Protein AF-A0A7X8MEA8-F1 (afdb_monomer)

pLDDT: mean 84.44, std 11.58, range [45.75, 96.94]

Structure (mmCIF, N/CA/C/O backbone):
data_AF-A0A7X8MEA8-F1
#
_entry.id   AF-A0A7X8MEA8-F1
#
loop_
_atom_site.group_PDB
_atom_site.id
_atom_site.type_symbol
_atom_site.label_atom_id
_atom_site.label_alt_id
_atom_site.label_comp_id
_atom_site.label_asym_id
_atom_site.label_entity_id
_atom_site.label_seq_id
_atom_site.pdbx_PDB_ins_code
_atom_site.Cartn_x
_atom_site.Cartn_y
_atom_site.Cartn_z
_atom_site.occupancy
_atom_site.B_iso_or_equiv
_atom_site.auth_seq_id
_atom_site.auth_comp_id
_atom_site.auth_asym_id
_atom_site.auth_atom_id
_atom_site.pdbx_PDB_model_num
ATOM 1 N N . MET A 1 1 ? 54.171 15.652 -60.695 1.00 45.75 1 MET A N 1
ATOM 2 C CA . MET A 1 1 ? 53.290 14.549 -61.132 1.00 45.75 1 MET A CA 1
ATOM 3 C C . MET A 1 1 ? 52.401 14.205 -59.954 1.00 45.75 1 MET A C 1
ATOM 5 O O . MET A 1 1 ? 52.865 13.548 -59.037 1.00 45.75 1 MET A O 1
ATOM 9 N N . VAL A 1 2 ? 51.182 14.745 -59.918 1.00 58.38 2 VAL A N 1
ATOM 10 C CA . VAL A 1 2 ? 50.165 14.294 -58.960 1.00 58.38 2 VAL A CA 1
ATOM 11 C C . VAL A 1 2 ? 49.769 12.908 -59.444 1.00 58.38 2 VAL A C 1
ATOM 13 O O . VAL A 1 2 ? 49.286 12.777 -60.570 1.00 58.38 2 VAL A O 1
ATOM 16 N N . THR A 1 3 ? 50.113 11.867 -58.690 1.00 65.50 3 THR A N 1
ATOM 17 C CA . THR A 1 3 ? 49.757 10.514 -59.109 1.00 65.50 3 THR A CA 1
ATOM 18 C C . THR A 1 3 ? 48.229 10.394 -59.068 1.00 65.50 3 THR A C 1
ATOM 20 O O . THR A 1 3 ? 47.605 10.906 -58.137 1.00 65.50 3 THR A O 1
ATOM 23 N N . PRO A 1 4 ? 47.584 9.755 -60.059 1.00 72.31 4 PRO A N 1
ATOM 24 C CA . PRO A 1 4 ? 46.123 9.611 -60.082 1.00 72.31 4 PRO A CA 1
ATOM 25 C C . PRO A 1 4 ? 45.580 8.836 -58.867 1.00 72.31 4 PRO A C 1
ATOM 27 O O . PRO A 1 4 ? 44.387 8.889 -58.580 1.00 72.31 4 PRO A O 1
ATOM 30 N N . VAL A 1 5 ? 46.460 8.160 -58.123 1.00 75.62 5 VAL A N 1
ATOM 31 C CA . VAL A 1 5 ? 46.142 7.395 -56.917 1.00 75.62 5 VAL A CA 1
ATOM 32 C C . VAL A 1 5 ? 45.713 8.312 -55.767 1.00 75.62 5 VAL A C 1
ATOM 34 O O . VAL A 1 5 ? 44.686 8.046 -55.145 1.00 75.62 5 VAL A O 1
ATOM 37 N N . ASP A 1 6 ? 46.398 9.435 -55.535 1.00 78.62 6 ASP A N 1
ATOM 38 C CA . ASP A 1 6 ? 46.090 10.340 -54.413 1.00 78.62 6 ASP A CA 1
ATOM 39 C C . ASP A 1 6 ? 44.681 10.956 -54.530 1.00 78.62 6 ASP A C 1
ATOM 41 O O . ASP A 1 6 ? 43.963 11.114 -53.539 1.00 78.62 6 ASP A O 1
ATOM 45 N N . ALA A 1 7 ? 44.234 11.218 -55.764 1.00 78.50 7 ALA A N 1
ATOM 46 C CA . ALA A 1 7 ? 42.883 11.700 -56.050 1.00 78.50 7 ALA A CA 1
ATOM 47 C C . ALA A 1 7 ? 41.805 10.639 -55.746 1.00 78.50 7 ALA A C 1
ATOM 49 O O . ALA A 1 7 ? 40.743 10.955 -55.200 1.00 78.50 7 ALA A O 1
ATOM 50 N N . THR A 1 8 ? 42.076 9.364 -56.047 1.00 85.38 8 THR A N 1
ATOM 51 C CA . THR A 1 8 ? 41.151 8.262 -55.718 1.00 85.38 8 THR A CA 1
ATOM 52 C C . THR A 1 8 ? 41.092 7.977 -54.217 1.00 85.38 8 THR A C 1
ATOM 54 O O . THR A 1 8 ? 40.017 7.734 -53.677 1.00 85.38 8 THR A O 1
ATOM 57 N N . VAL A 1 9 ? 42.218 8.090 -53.507 1.00 87.25 9 VAL A N 1
ATOM 58 C CA . VAL A 1 9 ? 42.258 7.907 -52.049 1.00 87.25 9 VAL A CA 1
ATOM 59 C C . VAL A 1 9 ? 41.458 9.005 -51.342 1.00 87.25 9 VAL A C 1
ATOM 61 O O . VAL A 1 9 ? 40.644 8.706 -50.469 1.00 87.25 9 VAL A O 1
ATOM 64 N N . SER A 1 10 ? 41.624 10.266 -51.751 1.00 85.06 10 SER A N 1
ATOM 65 C CA . SER A 1 10 ? 40.911 11.399 -51.148 1.00 85.06 10 SER A CA 1
ATOM 66 C C . SER A 1 10 ? 39.391 11.328 -51.353 1.00 85.06 10 SER A C 1
ATOM 68 O O . SER A 1 10 ? 38.621 11.587 -50.424 1.00 85.06 10 SER A O 1
ATOM 70 N N . THR A 1 11 ? 38.939 10.917 -52.541 1.00 89.31 11 THR A N 1
ATOM 71 C CA . THR A 1 11 ? 37.502 10.762 -52.829 1.00 89.31 11 THR A CA 1
ATOM 72 C C . THR A 1 11 ? 36.862 9.649 -51.995 1.00 89.31 11 THR A C 1
ATOM 74 O O . THR A 1 11 ? 35.786 9.861 -51.432 1.00 89.31 11 THR A O 1
ATOM 77 N N . LEU A 1 12 ? 37.539 8.507 -51.827 1.00 91.62 12 LEU A N 1
ATOM 78 C CA . LEU A 1 12 ? 37.073 7.420 -50.957 1.00 91.62 12 LEU A CA 1
ATOM 79 C C . LEU A 1 12 ? 37.024 7.836 -49.480 1.00 91.62 12 LEU A C 1
ATOM 81 O O . LEU A 1 12 ? 36.043 7.549 -48.794 1.00 91.62 12 LEU A O 1
ATOM 85 N N . GLN A 1 13 ? 38.040 8.552 -48.990 1.00 91.12 13 GLN A N 1
ATOM 86 C CA . GLN A 1 13 ? 38.061 9.063 -47.614 1.00 91.12 13 GLN A CA 1
ATOM 87 C C . GLN A 1 13 ? 36.888 10.014 -47.335 1.00 91.12 13 GLN A C 1
ATOM 89 O O . GLN A 1 13 ? 36.232 9.899 -46.299 1.00 91.12 13 GLN A O 1
ATOM 94 N N . MET A 1 14 ? 36.580 10.918 -48.271 1.00 90.50 14 MET A N 1
ATOM 95 C CA . MET A 1 14 ? 35.461 11.853 -48.133 1.00 90.50 14 MET A CA 1
ATOM 96 C C . MET A 1 14 ? 34.108 11.125 -48.102 1.00 90.50 14 MET A C 1
ATOM 98 O O . MET A 1 14 ? 33.261 11.436 -47.264 1.00 90.50 14 MET A O 1
ATOM 102 N N . GLN A 1 15 ? 33.914 10.118 -48.958 1.00 94.75 15 GLN A N 1
ATOM 103 C CA . GLN A 1 15 ? 32.702 9.291 -48.945 1.00 94.75 15 GLN A CA 1
ATOM 104 C C . GLN A 1 15 ? 32.536 8.538 -47.619 1.00 94.75 15 GLN A C 1
ATOM 106 O O . GLN A 1 15 ? 31.437 8.503 -47.064 1.00 94.75 15 GLN A O 1
ATOM 111 N N . LEU A 1 16 ? 33.622 7.984 -47.075 1.00 94.19 16 LEU A N 1
ATOM 112 C CA . LEU A 1 16 ? 33.600 7.231 -45.820 1.00 94.19 16 LEU A CA 1
ATOM 113 C C . LEU A 1 16 ? 33.224 8.127 -44.629 1.00 94.19 16 LEU A C 1
ATOM 115 O O . LEU A 1 16 ? 32.410 7.732 -43.789 1.00 94.19 16 LEU A O 1
ATOM 119 N N . LEU A 1 17 ? 33.734 9.363 -44.595 1.00 95.12 17 LEU A N 1
ATOM 120 C CA . LEU A 1 17 ? 33.337 10.365 -43.600 1.00 95.12 17 LEU A CA 1
ATOM 121 C C . LEU A 1 17 ? 31.846 10.707 -43.690 1.00 95.12 17 LEU A C 1
ATOM 123 O O . LEU A 1 17 ? 31.166 10.740 -42.664 1.00 95.12 17 LEU A O 1
ATOM 127 N N . ILE A 1 18 ? 31.319 10.907 -44.902 1.00 95.69 18 ILE A N 1
ATOM 128 C CA . ILE A 1 18 ? 29.899 11.221 -45.113 1.00 95.69 18 ILE A CA 1
ATOM 129 C C . ILE A 1 18 ? 29.010 10.063 -44.641 1.00 95.69 18 ILE A C 1
ATOM 131 O O . ILE A 1 18 ? 28.065 10.288 -43.886 1.00 95.69 18 ILE A O 1
ATOM 135 N N . ILE A 1 19 ? 29.327 8.822 -45.022 1.00 96.62 19 ILE A N 1
ATOM 136 C CA . ILE A 1 19 ? 28.556 7.634 -44.619 1.00 96.62 19 ILE A CA 1
ATOM 137 C C . ILE A 1 19 ? 28.566 7.476 -43.098 1.00 96.62 19 ILE A C 1
ATOM 139 O O . ILE A 1 19 ? 27.519 7.250 -42.493 1.00 96.62 19 ILE A O 1
ATOM 143 N N . THR A 1 20 ? 29.729 7.643 -42.468 1.00 96.50 20 THR A N 1
ATOM 144 C CA . THR A 1 20 ? 29.860 7.550 -41.008 1.00 96.50 20 THR A CA 1
ATOM 145 C C . THR A 1 20 ? 29.025 8.626 -40.314 1.00 96.50 20 THR A C 1
ATOM 147 O O . THR A 1 20 ? 28.295 8.323 -39.371 1.00 96.50 20 THR A O 1
ATOM 150 N N . GLY A 1 21 ? 29.056 9.864 -40.818 1.00 96.81 21 GLY A N 1
ATOM 151 C CA . GLY A 1 21 ? 28.227 10.956 -40.307 1.00 96.81 21 GLY A CA 1
ATOM 152 C C . GLY A 1 21 ? 26.728 10.656 -40.409 1.00 96.81 21 GLY A C 1
ATOM 153 O O . GLY A 1 21 ? 25.997 10.831 -39.434 1.00 96.81 21 GLY A O 1
ATOM 154 N N . ILE A 1 22 ? 26.277 10.133 -41.554 1.00 96.94 22 ILE A N 1
ATOM 155 C CA . ILE A 1 22 ? 24.875 9.742 -41.770 1.00 96.94 22 ILE A CA 1
ATOM 156 C C . ILE A 1 22 ? 24.472 8.593 -40.835 1.00 96.94 22 ILE A C 1
ATOM 158 O O . ILE A 1 22 ? 23.396 8.638 -40.242 1.00 96.94 22 ILE A O 1
ATOM 162 N N . MET A 1 23 ? 25.329 7.585 -40.657 1.00 96.69 23 MET A N 1
ATOM 163 C CA . MET A 1 23 ? 25.068 6.452 -39.763 1.00 96.69 23 MET A CA 1
ATOM 164 C C . MET A 1 23 ? 24.925 6.890 -38.304 1.00 96.69 23 MET A C 1
ATOM 166 O O . MET A 1 23 ? 24.004 6.442 -37.625 1.00 96.69 23 MET A O 1
ATOM 170 N N . ILE A 1 24 ? 25.782 7.799 -37.827 1.00 95.94 24 ILE A N 1
ATOM 171 C CA . ILE A 1 24 ? 25.694 8.352 -36.466 1.00 95.94 24 ILE A CA 1
ATOM 172 C C . ILE A 1 24 ? 24.401 9.158 -36.291 1.00 95.94 24 ILE A C 1
ATOM 174 O O . ILE A 1 24 ? 23.708 9.019 -35.277 1.00 95.94 24 ILE A O 1
ATOM 178 N N . LEU A 1 25 ? 24.045 9.973 -37.288 1.00 95.31 25 LEU A N 1
ATOM 179 C CA . LEU A 1 25 ? 22.805 10.747 -37.276 1.00 95.31 25 LEU A CA 1
ATOM 180 C C . LEU A 1 25 ? 21.569 9.833 -37.246 1.00 95.31 25 LEU A C 1
ATOM 182 O O . LEU A 1 25 ? 20.626 10.077 -36.497 1.00 95.31 25 LEU A O 1
ATOM 186 N N . LEU A 1 26 ? 21.571 8.748 -38.019 1.00 94.62 26 LEU A N 1
ATOM 187 C CA . LEU A 1 26 ? 20.464 7.795 -38.037 1.00 94.62 26 LEU A CA 1
ATOM 188 C C . LEU A 1 26 ? 20.381 7.000 -36.726 1.00 94.62 26 LEU A C 1
ATOM 190 O O . LEU A 1 26 ? 19.295 6.832 -36.170 1.00 94.62 26 LEU A O 1
ATOM 194 N N . ALA A 1 27 ? 21.525 6.547 -36.207 1.00 91.88 27 ALA A N 1
ATOM 195 C CA . ALA A 1 27 ? 21.607 5.795 -34.960 1.00 91.88 27 ALA A CA 1
ATOM 196 C C . ALA A 1 27 ? 21.085 6.604 -33.764 1.00 91.88 27 ALA A C 1
ATOM 198 O O . ALA A 1 27 ? 20.319 6.075 -32.959 1.00 91.88 27 ALA A O 1
ATOM 199 N N . THR A 1 28 ? 21.433 7.891 -33.669 1.00 91.12 28 THR A N 1
ATOM 200 C CA . THR A 1 28 ? 20.948 8.775 -32.594 1.00 91.12 28 THR A CA 1
ATOM 201 C C . THR A 1 28 ? 19.430 8.954 -32.641 1.00 91.12 28 THR A C 1
ATOM 203 O O . THR A 1 28 ? 18.767 8.785 -31.618 1.00 91.12 28 THR A O 1
ATOM 206 N N . LEU A 1 29 ? 18.853 9.191 -33.823 1.00 91.81 29 LEU A N 1
ATOM 207 C CA . LEU A 1 29 ? 17.399 9.329 -33.981 1.00 91.81 29 LEU A CA 1
ATOM 208 C C . LEU A 1 29 ? 16.634 8.039 -33.641 1.00 91.81 29 LEU A C 1
ATOM 210 O O . LEU A 1 29 ? 15.557 8.090 -33.036 1.00 91.81 29 LEU A O 1
ATOM 214 N N . LEU A 1 30 ? 17.181 6.877 -34.011 1.00 87.38 30 LEU A N 1
ATOM 215 C CA . LEU A 1 30 ? 16.600 5.579 -33.666 1.00 87.38 30 LEU A CA 1
ATOM 216 C C . LEU A 1 30 ? 16.706 5.291 -32.166 1.00 87.38 30 LEU A C 1
ATOM 218 O O . LEU A 1 30 ? 15.722 4.854 -31.567 1.00 87.38 30 LEU A O 1
ATOM 222 N N . ALA A 1 31 ? 17.852 5.583 -31.547 1.00 85.81 31 ALA A N 1
ATOM 223 C CA . ALA A 1 31 ? 18.067 5.396 -30.115 1.00 85.81 31 ALA A CA 1
ATOM 224 C C . ALA A 1 31 ? 17.055 6.194 -29.280 1.00 85.81 31 ALA A C 1
ATOM 226 O O . ALA A 1 31 ? 16.463 5.647 -28.348 1.00 85.81 31 ALA A O 1
ATOM 227 N N . THR A 1 32 ? 16.763 7.444 -29.660 1.00 85.88 32 THR A N 1
ATOM 228 C CA . THR A 1 32 ? 15.737 8.251 -28.982 1.00 85.88 32 THR A CA 1
ATOM 229 C C . THR A 1 32 ? 14.372 7.559 -28.994 1.00 85.88 32 THR A C 1
ATOM 231 O O . THR A 1 32 ? 13.701 7.474 -27.966 1.00 85.88 32 THR A O 1
ATOM 234 N N . LYS A 1 33 ? 13.959 7.007 -30.141 1.00 83.81 33 LYS A N 1
ATOM 235 C CA . LYS A 1 33 ? 12.642 6.366 -30.273 1.00 83.81 33 LYS A CA 1
ATOM 236 C C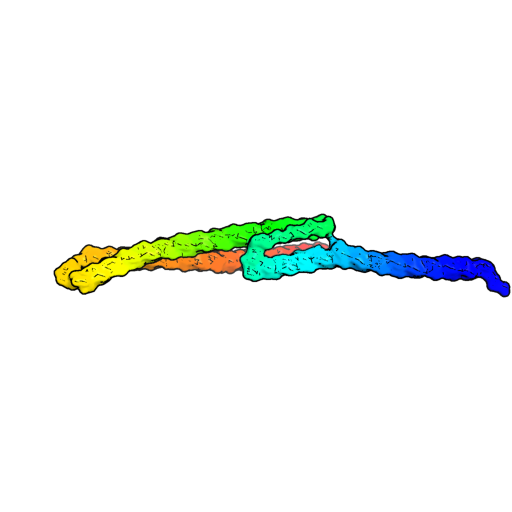 . LYS A 1 33 ? 12.564 4.982 -29.626 1.00 83.81 33 LYS A C 1
ATOM 238 O O . LYS A 1 33 ? 11.515 4.648 -29.082 1.00 83.81 33 LYS A O 1
ATOM 243 N N . HIS A 1 34 ? 13.633 4.191 -29.686 1.00 81.50 34 HIS A N 1
ATOM 244 C CA . HIS A 1 34 ? 13.632 2.796 -29.231 1.00 81.50 34 HIS A CA 1
ATOM 245 C C . HIS A 1 34 ? 14.123 2.593 -27.792 1.00 81.50 34 HIS A C 1
ATOM 247 O O . HIS A 1 34 ? 13.822 1.553 -27.212 1.00 81.50 34 HIS A O 1
ATOM 253 N N . ILE A 1 35 ? 14.846 3.557 -27.214 1.00 83.75 35 ILE A N 1
ATOM 254 C CA . ILE A 1 35 ? 15.421 3.458 -25.862 1.00 83.75 35 ILE A CA 1
ATOM 255 C C . ILE A 1 35 ? 14.927 4.606 -24.981 1.00 83.75 35 ILE A C 1
ATOM 257 O O . ILE A 1 35 ? 14.288 4.360 -23.959 1.00 83.75 35 ILE A O 1
ATOM 261 N N . SER A 1 36 ? 15.175 5.859 -25.377 1.00 88.38 36 SER A N 1
ATOM 262 C CA . SER A 1 36 ? 14.904 7.018 -24.512 1.00 88.38 36 SER A CA 1
ATOM 263 C C . SER A 1 36 ? 13.410 7.206 -24.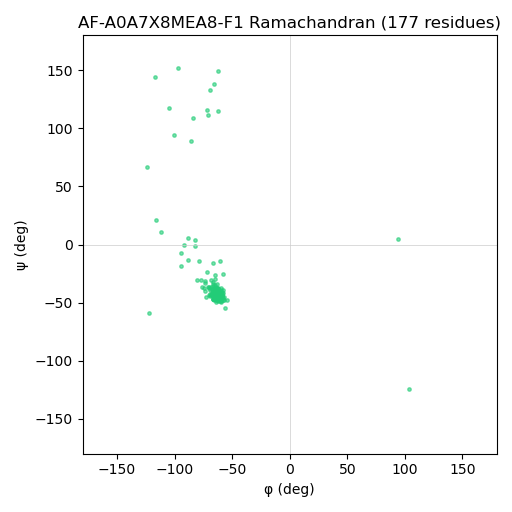229 1.00 88.38 36 SER A C 1
ATOM 265 O O . SER A 1 36 ? 13.017 7.320 -23.069 1.00 88.38 36 SER A O 1
ATOM 267 N N . ASN A 1 37 ? 12.565 7.160 -25.264 1.00 85.06 37 ASN A N 1
ATOM 268 C CA . ASN A 1 37 ? 11.121 7.36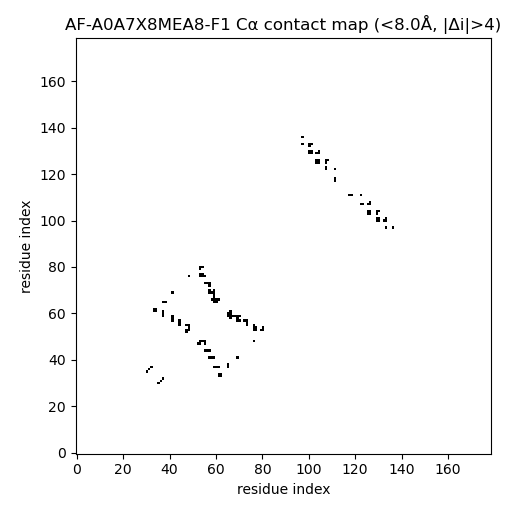8 -25.119 1.00 85.06 37 ASN A CA 1
ATOM 269 C C . ASN A 1 37 ? 10.425 6.301 -24.238 1.00 85.06 37 ASN A C 1
ATOM 271 O O . ASN A 1 37 ? 9.595 6.680 -23.408 1.00 85.06 37 ASN A O 1
ATOM 275 N N . PRO A 1 38 ? 10.706 4.984 -24.373 1.00 85.00 38 PRO A N 1
ATOM 276 C CA . PRO A 1 38 ? 10.154 3.972 -23.467 1.00 85.00 38 PRO A CA 1
ATOM 277 C C . PRO A 1 38 ? 10.575 4.149 -22.002 1.00 85.00 38 PRO A C 1
ATOM 279 O O . PRO A 1 38 ? 9.741 3.999 -21.110 1.00 85.00 38 PRO A O 1
ATOM 282 N N . ILE A 1 39 ? 11.841 4.494 -21.743 1.00 87.75 39 ILE A N 1
ATOM 283 C CA . ILE A 1 39 ? 12.345 4.697 -20.376 1.00 87.75 39 ILE A CA 1
ATOM 284 C C . ILE A 1 39 ? 11.670 5.907 -19.727 1.00 87.75 39 ILE A C 1
ATOM 286 O O . ILE A 1 39 ? 11.287 5.847 -18.559 1.00 87.75 39 ILE A O 1
ATOM 290 N N . GLU A 1 40 ? 11.465 6.987 -20.480 1.00 87.62 40 GLU A N 1
ATOM 291 C CA . GLU A 1 40 ? 10.760 8.164 -19.977 1.00 87.62 40 GLU A CA 1
ATOM 292 C C . GLU A 1 40 ? 9.306 7.847 -19.597 1.00 87.62 40 GLU A C 1
ATOM 294 O O . GLU A 1 40 ? 8.850 8.250 -18.527 1.00 87.62 40 GLU A O 1
ATOM 299 N N . GLN A 1 41 ? 8.597 7.061 -20.414 1.00 86.88 41 GLN A N 1
ATOM 300 C CA . GLN A 1 41 ? 7.225 6.626 -20.114 1.00 86.88 41 GLN A CA 1
ATOM 301 C C . GLN A 1 41 ? 7.149 5.772 -18.845 1.00 86.88 41 GLN A C 1
ATOM 303 O O . GLN A 1 41 ? 6.242 5.958 -18.028 1.00 86.88 41 GLN A O 1
ATOM 308 N N . ILE A 1 42 ? 8.106 4.856 -18.657 1.00 89.12 42 ILE A N 1
ATOM 309 C CA . ILE A 1 42 ? 8.210 4.069 -17.423 1.00 89.12 42 ILE A CA 1
ATOM 310 C C . ILE A 1 42 ? 8.465 5.002 -16.244 1.00 89.12 42 ILE A C 1
ATOM 312 O O . ILE A 1 42 ? 7.743 4.930 -15.260 1.00 89.12 42 ILE A O 1
ATOM 316 N N . ASN A 1 43 ? 9.418 5.929 -16.355 1.00 90.00 43 ASN A N 1
ATOM 317 C CA . ASN A 1 43 ? 9.740 6.870 -15.284 1.00 90.00 43 ASN A CA 1
ATOM 318 C C . ASN A 1 43 ? 8.530 7.734 -14.880 1.00 90.00 43 ASN A C 1
ATOM 320 O O . ASN A 1 43 ? 8.254 7.907 -13.694 1.00 90.00 43 ASN A O 1
ATOM 324 N N . GLN A 1 44 ? 7.766 8.242 -15.851 1.00 88.31 44 GLN A N 1
ATOM 325 C CA . GLN A 1 44 ? 6.527 8.980 -15.583 1.00 88.31 44 GLN A CA 1
ATOM 326 C C . GLN A 1 44 ? 5.479 8.098 -14.886 1.00 88.31 44 GLN A C 1
ATOM 328 O O . GLN A 1 44 ? 4.891 8.512 -13.889 1.00 88.31 44 GLN A O 1
ATOM 333 N N . SER A 1 45 ? 5.301 6.856 -15.340 1.00 87.94 45 SER A N 1
ATOM 334 C CA . SER A 1 45 ? 4.388 5.893 -14.704 1.00 87.94 45 SER A CA 1
ATOM 335 C C . SER A 1 45 ? 4.827 5.541 -13.275 1.00 87.94 45 SER A C 1
ATOM 337 O O . SER A 1 45 ? 4.000 5.469 -12.369 1.00 87.94 45 SER A O 1
ATOM 339 N N . THR A 1 46 ? 6.133 5.418 -13.030 1.00 89.31 46 THR A N 1
ATOM 340 C CA . THR A 1 46 ? 6.694 5.158 -11.698 1.00 89.31 46 THR A CA 1
ATOM 341 C C . THR A 1 46 ? 6.468 6.338 -10.758 1.00 89.31 46 THR A C 1
ATOM 343 O O . THR A 1 46 ? 6.209 6.129 -9.577 1.00 89.31 46 THR A O 1
ATOM 346 N N . LYS A 1 47 ? 6.488 7.583 -11.256 1.00 88.44 47 LYS A N 1
ATOM 347 C CA . LYS A 1 47 ? 6.097 8.748 -10.445 1.00 88.44 47 LYS A CA 1
ATOM 348 C C . LYS A 1 47 ? 4.642 8.652 -9.993 1.00 88.44 47 LYS A C 1
ATOM 350 O O . LYS A 1 47 ? 4.357 8.941 -8.837 1.00 88.44 47 LYS A O 1
ATOM 355 N N . HIS A 1 48 ? 3.738 8.198 -10.860 1.00 87.81 48 HIS A N 1
ATOM 356 C CA . HIS A 1 48 ? 2.346 7.961 -10.469 1.00 87.81 48 HIS A CA 1
ATOM 357 C C . HIS A 1 48 ? 2.223 6.848 -9.416 1.00 87.81 48 HIS A C 1
ATOM 359 O O . HIS A 1 48 ? 1.505 7.021 -8.429 1.00 87.81 48 HIS A O 1
ATOM 365 N N . LEU A 1 49 ? 2.991 5.763 -9.556 1.00 88.31 49 LEU A N 1
ATOM 366 C CA . LEU A 1 49 ? 3.082 4.714 -8.538 1.00 88.31 49 LEU A CA 1
ATOM 367 C C . LEU A 1 49 ? 3.575 5.263 -7.186 1.00 88.31 49 LEU A C 1
ATOM 369 O O . LEU A 1 49 ? 2.993 4.960 -6.147 1.00 88.31 49 LEU A O 1
ATOM 373 N N . ALA A 1 50 ? 4.592 6.131 -7.201 1.00 86.06 50 ALA A N 1
ATOM 374 C CA . ALA A 1 50 ? 5.129 6.781 -6.004 1.00 86.06 50 ALA A CA 1
ATOM 375 C C . ALA A 1 50 ? 4.122 7.725 -5.322 1.00 86.06 50 ALA A C 1
ATOM 377 O O . ALA A 1 50 ? 4.196 7.926 -4.114 1.00 86.06 50 ALA A O 1
ATOM 378 N N . THR A 1 51 ? 3.160 8.275 -6.071 1.00 88.56 51 THR A N 1
ATOM 379 C CA . THR A 1 51 ? 2.059 9.085 -5.515 1.00 88.56 51 THR A CA 1
ATOM 380 C C . THR A 1 51 ? 0.888 8.262 -4.962 1.00 88.56 51 THR A C 1
ATOM 382 O O . THR A 1 51 ? -0.111 8.843 -4.554 1.00 88.56 51 THR A O 1
ATOM 385 N N . GLY A 1 52 ? 0.985 6.928 -4.944 1.00 84.00 52 GLY A N 1
ATOM 386 C CA . GLY A 1 52 ? -0.065 6.044 -4.422 1.00 84.00 52 GLY A CA 1
ATOM 387 C C . GLY A 1 52 ? -1.053 5.528 -5.473 1.00 84.00 52 GLY A C 1
ATOM 388 O O . GLY A 1 52 ? -2.009 4.836 -5.130 1.00 84.00 52 GLY A O 1
ATOM 389 N N . ASN A 1 53 ? -0.844 5.828 -6.761 1.00 86.12 53 ASN A N 1
ATOM 390 C CA . ASN A 1 53 ? -1.663 5.267 -7.833 1.00 86.12 53 ASN A CA 1
ATOM 391 C C . ASN A 1 53 ? -1.121 3.893 -8.265 1.00 86.12 53 ASN A C 1
ATOM 393 O O . ASN A 1 53 ? -0.294 3.775 -9.175 1.00 86.12 53 ASN A O 1
ATOM 397 N N . TYR A 1 54 ? -1.609 2.849 -7.596 1.00 87.19 54 TYR A N 1
ATOM 398 C CA . TYR A 1 54 ? -1.190 1.460 -7.810 1.00 87.19 54 TYR A CA 1
ATOM 399 C C . TYR A 1 54 ? -1.876 0.765 -8.999 1.00 87.19 54 TYR A C 1
ATOM 401 O O . TYR A 1 54 ? -1.551 -0.378 -9.303 1.00 87.19 54 TYR A O 1
ATOM 409 N N . GLU A 1 55 ? -2.789 1.437 -9.711 1.00 80.62 55 GLU A N 1
ATOM 410 C CA . GLU A 1 55 ? -3.473 0.882 -10.896 1.00 80.62 55 GLU A CA 1
ATOM 411 C C . GLU A 1 55 ? -2.717 1.131 -12.213 1.00 80.62 55 GLU A C 1
ATOM 413 O O . GLU A 1 55 ? -3.198 0.825 -13.311 1.00 80.62 55 GLU A O 1
ATOM 418 N N . THR A 1 56 ? -1.516 1.699 -12.125 1.00 79.81 56 THR A N 1
ATOM 419 C CA . THR A 1 56 ? -0.691 2.023 -13.288 1.00 79.81 56 THR A CA 1
ATOM 420 C C . THR A 1 56 ? -0.166 0.757 -13.968 1.00 79.81 56 THR A C 1
ATOM 422 O O . THR A 1 56 ? 0.337 -0.163 -13.328 1.00 79.81 56 THR A O 1
ATOM 425 N N . LYS A 1 57 ? -0.288 0.698 -15.303 1.00 81.25 57 LYS A N 1
ATOM 426 C CA . LYS A 1 57 ? 0.218 -0.416 -16.119 1.00 81.25 57 LYS A CA 1
ATOM 427 C C . LYS A 1 57 ? 1.483 -0.000 -16.854 1.00 81.25 57 LYS A C 1
ATOM 429 O O .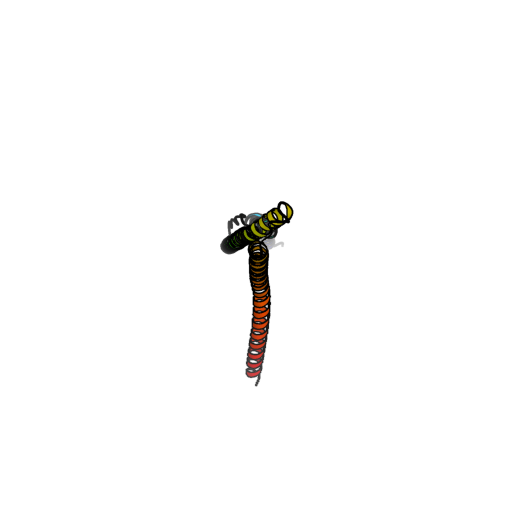 LYS A 1 57 ? 1.438 0.848 -17.745 1.00 81.25 57 LYS A O 1
ATOM 434 N N . PHE A 1 58 ? 2.588 -0.663 -16.548 1.00 83.62 58 PHE A N 1
ATOM 435 C CA . PHE A 1 58 ? 3.868 -0.482 -17.219 1.00 83.62 58 PHE A CA 1
ATOM 436 C C . PHE A 1 58 ? 3.896 -1.347 -18.483 1.00 83.62 58 PHE A C 1
ATOM 438 O 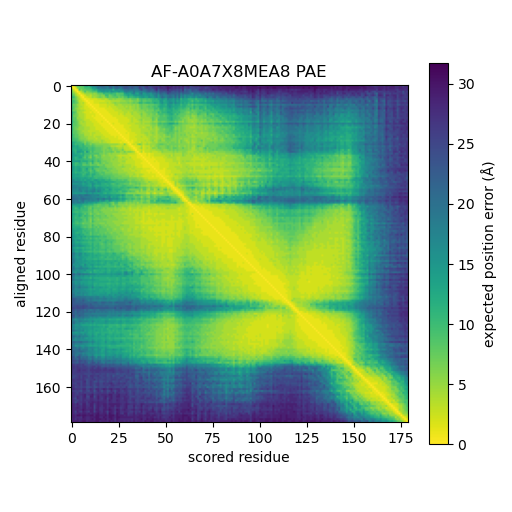O . PHE A 1 58 ? 3.926 -2.575 -18.416 1.00 83.62 58 PHE A O 1
ATOM 445 N N . ARG A 1 59 ? 3.837 -0.720 -19.664 1.00 76.88 59 ARG A N 1
ATOM 446 C CA . ARG A 1 59 ? 3.923 -1.416 -20.959 1.00 76.88 59 ARG A CA 1
ATOM 447 C C . ARG A 1 59 ? 5.331 -1.287 -21.529 1.00 76.88 59 ARG A C 1
ATOM 449 O O . ARG A 1 59 ? 5.625 -0.325 -22.235 1.00 76.88 59 ARG A O 1
ATOM 456 N N . GLY A 1 60 ? 6.174 -2.281 -21.274 1.00 71.50 60 GLY A N 1
ATOM 457 C CA . GLY A 1 60 ? 7.480 -2.387 -21.919 1.00 71.50 60 GLY A CA 1
ATOM 458 C C . GLY A 1 60 ? 7.320 -2.781 -23.385 1.00 71.50 60 GLY A C 1
ATOM 459 O O . GLY A 1 60 ? 6.822 -3.862 -23.694 1.00 71.50 60 GLY A O 1
ATOM 460 N N . ARG A 1 61 ? 7.716 -1.898 -24.304 1.00 68.62 61 ARG A N 1
ATOM 461 C CA . ARG A 1 61 ? 7.853 -2.201 -25.738 1.00 68.62 61 ARG A CA 1
ATOM 462 C C . ARG A 1 61 ? 9.318 -2.034 -26.132 1.00 68.62 61 ARG A C 1
ATOM 464 O O . ARG A 1 61 ? 9.967 -1.115 -25.644 1.00 68.62 61 ARG A O 1
ATOM 471 N N . GLY A 1 62 ? 9.808 -2.871 -27.045 1.00 76.12 62 GLY A N 1
ATOM 472 C CA . GLY A 1 62 ? 11.188 -2.809 -27.534 1.00 76.12 62 GLY A CA 1
ATOM 473 C C . GLY A 1 62 ? 12.071 -3.898 -26.928 1.00 76.12 62 GLY A C 1
ATOM 474 O O . GLY A 1 62 ? 11.752 -5.075 -27.068 1.00 76.12 62 GLY A O 1
ATOM 475 N N . PHE A 1 63 ? 13.182 -3.495 -26.309 1.00 79.75 63 PHE A N 1
ATOM 476 C CA . PHE A 1 63 ? 14.209 -4.385 -25.757 1.00 79.75 63 PHE A CA 1
ATOM 477 C C . PHE A 1 63 ? 13.680 -5.292 -24.636 1.00 79.75 63 PHE A C 1
ATOM 479 O O . PHE A 1 63 ? 12.779 -4.907 -23.882 1.00 79.75 63 PHE A O 1
ATOM 486 N N . LEU A 1 64 ? 14.262 -6.490 -24.522 1.00 85.75 64 LEU A N 1
ATOM 487 C CA . LEU A 1 64 ? 13.862 -7.509 -23.548 1.00 85.75 64 LEU A CA 1
ATOM 488 C C . LEU A 1 64 ? 13.987 -6.990 -22.109 1.00 85.75 64 LEU A C 1
ATOM 490 O O . LEU A 1 64 ? 13.070 -7.163 -21.313 1.00 85.75 64 LEU A O 1
ATOM 494 N N . GLU A 1 65 ? 15.063 -6.268 -21.814 1.00 87.56 65 GLU A N 1
ATOM 495 C CA . GLU A 1 65 ? 15.377 -5.709 -20.498 1.00 87.56 65 GLU A CA 1
ATOM 496 C C . GLU A 1 65 ? 14.331 -4.673 -20.052 1.00 87.56 65 GLU A C 1
ATOM 498 O O . GLU A 1 65 ? 13.938 -4.620 -18.888 1.00 87.56 65 GLU A O 1
ATOM 503 N N . ILE A 1 66 ? 13.814 -3.866 -20.989 1.00 87.31 66 ILE A N 1
ATOM 504 C CA . ILE A 1 66 ? 12.763 -2.871 -20.709 1.00 87.31 66 ILE A CA 1
ATOM 505 C C . ILE A 1 66 ? 11.433 -3.571 -20.408 1.00 87.31 66 ILE A C 1
ATOM 507 O O . ILE A 1 66 ? 10.657 -3.119 -19.558 1.00 87.31 66 ILE A O 1
ATOM 511 N N . LYS A 1 67 ? 11.158 -4.682 -21.100 1.00 88.38 67 LYS A N 1
ATOM 512 C CA . LYS A 1 67 ? 9.982 -5.513 -20.838 1.00 88.38 67 LYS A CA 1
ATOM 513 C C . LYS A 1 67 ? 10.072 -6.176 -19.464 1.00 88.38 67 LYS A C 1
ATOM 515 O O . LYS A 1 67 ? 9.116 -6.074 -18.706 1.00 88.38 67 LYS A O 1
ATOM 520 N N . GLU A 1 68 ? 11.206 -6.776 -19.120 1.00 90.88 68 GLU A N 1
ATOM 521 C CA . GLU A 1 68 ? 11.424 -7.412 -17.814 1.00 90.88 68 GLU A CA 1
ATOM 522 C C . GLU A 1 68 ? 11.297 -6.412 -16.654 1.00 90.88 68 GLU A C 1
ATOM 524 O O . GLU A 1 68 ? 10.615 -6.684 -15.661 1.00 90.88 68 GLU A O 1
ATOM 529 N N . LEU A 1 69 ? 11.855 -5.207 -16.815 1.00 90.94 69 LEU A N 1
ATOM 530 C CA . LEU A 1 69 ? 11.667 -4.115 -15.859 1.00 90.94 69 LEU A CA 1
ATOM 531 C C . LEU A 1 69 ? 10.185 -3.747 -15.703 1.00 90.94 69 LEU A C 1
ATOM 533 O O . LEU A 1 69 ? 9.699 -3.576 -14.587 1.00 90.94 69 LEU A O 1
ATOM 537 N N . SER A 1 70 ? 9.458 -3.639 -16.816 1.00 91.12 70 SER A N 1
ATOM 538 C CA . SER A 1 70 ? 8.026 -3.322 -16.797 1.00 91.12 70 SER A CA 1
ATOM 539 C C . SER A 1 70 ? 7.208 -4.414 -16.103 1.00 91.12 70 SER A C 1
ATOM 541 O O . SER A 1 70 ? 6.334 -4.102 -15.299 1.00 91.12 70 SER A O 1
ATOM 543 N N . ASP A 1 71 ? 7.506 -5.685 -16.371 1.00 92.12 71 ASP A N 1
ATOM 544 C CA . ASP A 1 71 ? 6.836 -6.836 -15.754 1.00 92.12 71 ASP A CA 1
ATOM 545 C C . ASP A 1 71 ? 7.108 -6.884 -14.234 1.00 92.12 71 ASP A C 1
ATOM 547 O O . ASP A 1 71 ? 6.191 -7.091 -13.432 1.00 92.12 71 ASP A O 1
ATOM 551 N N . THR A 1 72 ? 8.341 -6.577 -13.820 1.00 92.31 72 THR A N 1
ATOM 552 C CA . THR A 1 72 ? 8.720 -6.450 -12.402 1.00 92.31 72 THR A CA 1
ATOM 553 C C . THR A 1 72 ? 7.966 -5.307 -11.716 1.00 92.31 72 THR A C 1
ATOM 555 O O . THR A 1 72 ? 7.404 -5.494 -10.636 1.00 92.31 72 THR A O 1
ATOM 558 N N . LEU A 1 73 ? 7.888 -4.132 -12.352 1.00 92.06 73 LEU A N 1
ATOM 559 C CA . LEU A 1 73 ? 7.149 -2.980 -11.821 1.00 92.06 73 LEU A CA 1
ATOM 560 C C . LEU A 1 73 ? 5.642 -3.244 -11.730 1.00 92.06 73 LEU A C 1
ATOM 562 O O . LEU A 1 73 ? 5.024 -2.870 -10.738 1.00 92.06 73 LEU A O 1
ATOM 566 N N . ASN A 1 74 ? 5.053 -3.931 -12.711 1.00 92.75 74 ASN A N 1
ATOM 567 C CA . ASN A 1 74 ? 3.647 -4.345 -12.657 1.00 92.75 74 ASN A CA 1
ATOM 568 C C . ASN A 1 74 ? 3.376 -5.289 -11.477 1.00 92.75 74 ASN A C 1
ATOM 570 O O . ASN A 1 74 ? 2.355 -5.161 -10.798 1.00 92.75 74 ASN A O 1
ATOM 574 N N . THR A 1 75 ? 4.293 -6.222 -11.216 1.00 93.56 75 THR A N 1
ATOM 575 C CA . THR A 1 75 ? 4.190 -7.139 -10.073 1.00 93.56 75 THR A CA 1
ATOM 576 C C . THR A 1 75 ? 4.250 -6.360 -8.760 1.00 93.56 75 THR A C 1
ATOM 578 O O . THR A 1 75 ? 3.374 -6.516 -7.913 1.00 93.56 75 THR A O 1
ATOM 581 N N . ALA A 1 76 ? 5.214 -5.444 -8.621 1.00 92.44 76 ALA A N 1
ATOM 582 C CA . ALA A 1 76 ? 5.333 -4.584 -7.445 1.00 92.44 76 ALA A CA 1
ATOM 583 C C . ALA A 1 76 ? 4.091 -3.698 -7.236 1.00 92.44 76 ALA A C 1
ATOM 585 O O . ALA A 1 76 ? 3.601 -3.589 -6.115 1.00 92.44 76 ALA A O 1
ATOM 586 N N . ALA A 1 77 ? 3.548 -3.110 -8.306 1.00 93.00 77 ALA A N 1
ATOM 587 C CA . ALA A 1 77 ? 2.320 -2.318 -8.250 1.00 93.00 77 ALA A CA 1
ATOM 588 C C . ALA A 1 77 ? 1.117 -3.154 -7.784 1.00 93.00 77 ALA A C 1
ATOM 590 O O . ALA A 1 77 ? 0.328 -2.699 -6.957 1.00 93.00 77 ALA A O 1
ATOM 591 N N . THR A 1 78 ? 1.010 -4.398 -8.257 1.00 93.19 78 THR A N 1
ATOM 592 C CA . THR A 1 78 ? -0.059 -5.329 -7.864 1.00 93.19 78 THR A CA 1
ATOM 593 C C . THR A 1 78 ? 0.036 -5.707 -6.387 1.00 93.19 78 THR A C 1
ATOM 595 O O . THR A 1 78 ? -0.964 -5.646 -5.671 1.00 93.19 78 THR A O 1
ATOM 598 N N . GLU A 1 79 ? 1.231 -6.056 -5.907 1.00 93.12 79 GLU A N 1
ATOM 599 C CA . GLU A 1 79 ? 1.440 -6.382 -4.493 1.00 93.12 79 GLU A CA 1
ATOM 600 C C . GLU A 1 79 ? 1.184 -5.171 -3.593 1.00 93.12 79 GLU A C 1
ATOM 602 O O . GLU A 1 79 ? 0.514 -5.292 -2.568 1.00 93.12 79 GLU A O 1
ATOM 607 N N . LEU A 1 80 ? 1.624 -3.980 -4.001 1.00 92.81 80 LEU A N 1
ATOM 608 C CA . LEU A 1 80 ? 1.378 -2.757 -3.243 1.00 92.81 80 LEU A CA 1
ATOM 609 C C . LEU A 1 80 ? -0.116 -2.406 -3.187 1.00 92.81 80 LEU A C 1
ATOM 611 O O . LEU A 1 80 ? -0.632 -2.093 -2.117 1.00 92.81 80 LEU A O 1
ATOM 615 N N . SER A 1 81 ? -0.838 -2.561 -4.301 1.00 92.56 81 SER A N 1
ATOM 616 C CA . SER A 1 81 ? -2.301 -2.423 -4.345 1.00 92.56 81 SER A CA 1
ATOM 617 C C . SER A 1 81 ? -3.003 -3.400 -3.394 1.00 92.56 81 SER A C 1
ATOM 619 O O . SER A 1 81 ? -3.951 -3.037 -2.693 1.00 92.56 81 SER A O 1
ATOM 621 N N . LYS A 1 82 ? -2.519 -4.645 -3.320 1.00 93.38 82 LYS A N 1
ATOM 622 C CA . LYS A 1 82 ? -3.046 -5.668 -2.411 1.00 93.38 82 LYS A CA 1
ATOM 623 C C . LYS A 1 82 ? -2.804 -5.311 -0.945 1.00 93.38 82 LYS A C 1
ATOM 625 O O . LYS A 1 82 ? -3.743 -5.417 -0.160 1.00 93.38 82 LYS A O 1
ATOM 630 N N . VAL A 1 83 ? -1.591 -4.886 -0.586 1.00 91.56 83 VAL A N 1
ATOM 631 C CA . VAL A 1 83 ? -1.258 -4.430 0.776 1.00 91.56 83 VAL A CA 1
ATOM 632 C C . VAL A 1 83 ? -2.156 -3.267 1.178 1.00 91.56 83 VAL A C 1
ATOM 634 O O . VAL A 1 83 ? -2.785 -3.305 2.230 1.00 91.56 83 VAL A O 1
ATOM 637 N N . GLU A 1 84 ? -2.293 -2.279 0.302 1.00 91.25 84 GLU A N 1
ATOM 638 C CA . GLU A 1 84 ? -3.125 -1.109 0.547 1.00 91.25 84 GLU A CA 1
ATOM 639 C C . GLU A 1 84 ? -4.618 -1.478 0.695 1.00 91.25 84 GLU A C 1
ATOM 641 O O . GLU A 1 84 ? -5.326 -0.942 1.549 1.00 91.25 84 GLU A O 1
ATOM 646 N N . ARG A 1 85 ? -5.122 -2.443 -0.086 1.00 92.88 85 ARG A N 1
ATOM 647 C CA . ARG A 1 85 ? -6.487 -2.962 0.086 1.00 92.88 85 ARG A CA 1
ATOM 648 C C . ARG A 1 85 ? -6.677 -3.642 1.443 1.00 92.88 85 ARG A C 1
ATOM 650 O O . ARG A 1 85 ? -7.664 -3.353 2.112 1.00 92.88 85 ARG A O 1
ATOM 657 N N . LEU A 1 86 ? -5.748 -4.509 1.844 1.00 92.19 86 LEU A N 1
ATOM 658 C CA . LEU A 1 86 ? -5.796 -5.188 3.143 1.00 92.19 86 LEU A CA 1
ATOM 659 C C . LEU A 1 86 ? -5.732 -4.187 4.300 1.00 92.19 86 LEU A C 1
ATOM 661 O O . LEU A 1 86 ? -6.471 -4.324 5.268 1.00 92.19 86 LEU A O 1
ATOM 665 N N . HIS A 1 87 ? -4.904 -3.152 4.171 1.00 91.06 87 HIS A N 1
ATOM 666 C CA . HIS A 1 87 ? -4.826 -2.068 5.142 1.00 91.06 87 HIS A CA 1
ATOM 667 C C . HIS A 1 87 ? -6.176 -1.346 5.292 1.00 91.06 87 HIS A C 1
ATOM 669 O O . HIS A 1 87 ? -6.654 -1.161 6.409 1.00 91.06 87 HIS A O 1
ATOM 675 N N . ARG A 1 88 ? -6.856 -1.016 4.185 1.00 92.88 88 ARG A N 1
ATOM 676 C CA . ARG A 1 88 ? -8.206 -0.426 4.238 1.00 92.88 88 ARG A CA 1
ATOM 677 C C . ARG A 1 88 ? -9.251 -1.355 4.855 1.00 92.88 88 ARG A C 1
ATOM 679 O O . ARG A 1 88 ? -10.073 -0.887 5.638 1.00 92.88 88 ARG A O 1
ATOM 686 N N . GLU A 1 89 ? -9.230 -2.642 4.511 1.00 94.12 89 GLU A N 1
ATOM 687 C CA . GLU A 1 89 ? -10.128 -3.650 5.094 1.00 94.12 89 GLU A CA 1
ATOM 688 C C . GLU A 1 89 ? -9.908 -3.768 6.612 1.00 94.12 89 GLU A C 1
ATOM 690 O O . GLU A 1 89 ? -10.873 -3.750 7.375 1.00 94.12 89 GLU A O 1
ATOM 695 N N . LEU A 1 90 ? -8.650 -3.785 7.065 1.00 90.75 90 LEU A N 1
ATOM 696 C CA . LEU A 1 90 ? -8.298 -3.774 8.485 1.00 90.75 90 LEU A CA 1
ATOM 697 C C . LEU A 1 90 ? -8.842 -2.527 9.193 1.00 90.75 90 LEU A C 1
ATOM 699 O O . LEU A 1 90 ? -9.506 -2.651 10.218 1.00 90.75 90 LEU A O 1
ATOM 703 N N . MET A 1 91 ? -8.610 -1.334 8.638 1.00 91.81 91 MET A N 1
ATOM 704 C CA . MET A 1 91 ? -9.093 -0.082 9.235 1.00 91.81 91 MET A CA 1
ATOM 705 C C . MET A 1 91 ? -10.623 -0.023 9.309 1.00 91.81 91 MET A C 1
ATOM 707 O O . MET A 1 91 ? -11.178 0.464 10.299 1.00 91.81 91 MET A O 1
ATOM 711 N N . ALA A 1 92 ? -11.317 -0.542 8.293 1.00 93.25 92 ALA A N 1
ATOM 712 C CA . ALA A 1 92 ? -12.772 -0.641 8.294 1.00 93.25 92 ALA A CA 1
ATOM 713 C C . ALA A 1 92 ? -13.276 -1.589 9.395 1.00 93.25 92 ALA A C 1
ATOM 715 O O . ALA A 1 92 ? -14.193 -1.224 10.134 1.00 93.25 92 ALA A O 1
ATOM 716 N N . ASN A 1 93 ? -12.645 -2.757 9.544 1.00 91.25 93 ASN A N 1
ATOM 717 C CA . ASN A 1 93 ? -12.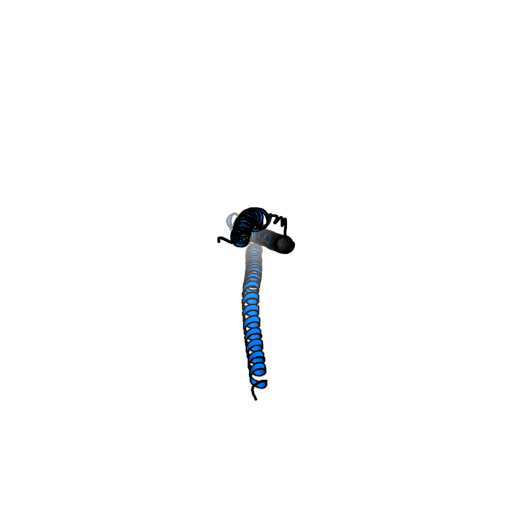999 -3.737 10.571 1.00 91.25 93 ASN A CA 1
ATOM 718 C C . ASN A 1 93 ? -12.746 -3.193 11.982 1.00 91.25 93 ASN A C 1
ATOM 720 O O . ASN A 1 93 ? -13.643 -3.239 12.817 1.00 91.25 93 ASN A O 1
ATOM 724 N N . ILE A 1 94 ? -11.586 -2.573 12.227 1.00 91.12 94 ILE A N 1
ATOM 725 C CA . ILE A 1 94 ? -11.287 -1.922 13.513 1.00 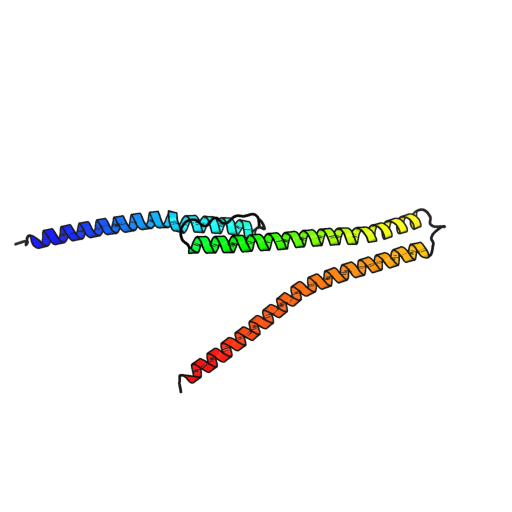91.12 94 ILE A CA 1
ATOM 726 C C . ILE A 1 94 ? -12.346 -0.861 13.828 1.00 91.12 94 ILE A C 1
ATOM 728 O O . ILE A 1 94 ? -12.908 -0.837 14.919 1.00 91.12 94 ILE A O 1
ATO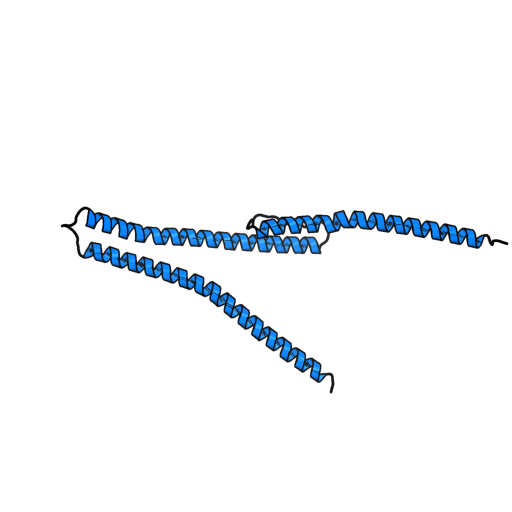M 732 N N . SER A 1 95 ? -12.674 -0.001 12.860 1.00 92.44 95 SER A N 1
ATOM 733 C CA . SER A 1 95 ? -13.683 1.047 13.060 1.00 92.44 95 SER A CA 1
ATOM 734 C C . SER A 1 95 ? -15.059 0.472 13.416 1.00 92.44 95 SER A C 1
ATOM 736 O O . SER A 1 95 ? -15.784 1.050 14.228 1.00 92.44 95 SER A O 1
ATOM 738 N N . HIS A 1 96 ? -15.435 -0.656 12.812 1.00 93.62 96 HIS A N 1
ATOM 739 C CA . HIS A 1 96 ? -16.676 -1.360 13.117 1.00 93.62 96 HIS A CA 1
ATOM 740 C C . HIS A 1 96 ? -16.663 -1.945 14.539 1.00 93.62 96 HIS A C 1
ATOM 742 O O . HIS A 1 96 ? -17.605 -1.739 15.313 1.00 93.62 96 HIS A O 1
ATOM 748 N N . ASP A 1 97 ? -15.571 -2.609 14.903 1.00 93.38 97 ASP A N 1
ATOM 749 C CA . ASP A 1 97 ? -15.429 -3.302 16.181 1.00 93.38 97 ASP A CA 1
ATOM 750 C C . ASP A 1 97 ? -15.284 -2.344 17.364 1.00 93.38 97 ASP A C 1
ATOM 752 O O . ASP A 1 97 ? -15.672 -2.707 18.468 1.00 93.38 97 ASP A O 1
ATOM 756 N N . LEU A 1 98 ? -14.820 -1.110 17.137 1.00 94.75 98 LEU A N 1
ATOM 757 C CA . LEU A 1 98 ? -14.826 -0.027 18.128 1.00 94.75 98 LEU A CA 1
ATOM 758 C C . LEU A 1 98 ? -16.192 0.672 18.248 1.00 94.75 98 LEU A C 1
ATOM 760 O O . LEU A 1 98 ? -16.547 1.170 19.316 1.00 94.75 98 LEU A O 1
ATOM 764 N N . ARG A 1 99 ? -16.986 0.734 17.171 1.00 93.56 99 ARG A N 1
ATOM 765 C CA . ARG A 1 99 ? -18.296 1.410 17.197 1.00 93.56 99 ARG A CA 1
ATOM 766 C C . ARG A 1 99 ? -19.300 0.678 18.080 1.00 93.56 99 ARG A C 1
ATOM 768 O O . ARG A 1 99 ? -20.051 1.324 18.800 1.00 93.56 99 ARG A O 1
ATOM 775 N N . THR A 1 100 ? -19.322 -0.648 17.998 1.00 95.31 100 THR A N 1
ATOM 776 C CA . THR A 1 100 ? -20.240 -1.500 18.770 1.00 95.31 100 THR A CA 1
ATOM 777 C C . THR A 1 100 ? -20.121 -1.264 20.285 1.00 95.31 100 THR A C 1
ATOM 779 O O . THR A 1 100 ? -21.125 -0.894 20.894 1.00 95.31 100 THR A O 1
ATOM 782 N N . PRO A 1 101 ? -18.925 -1.375 20.897 1.00 92.75 101 PRO A N 1
ATOM 783 C CA . PRO A 1 101 ? -18.740 -1.074 22.307 1.00 92.75 101 PRO A CA 1
ATOM 784 C C . PRO A 1 101 ? -19.118 0.346 22.690 1.00 92.75 101 PRO A C 1
ATOM 786 O O . PRO A 1 101 ? -19.785 0.580 23.696 1.00 92.75 101 PRO A O 1
ATOM 789 N N . LEU A 1 102 ? -18.706 1.308 21.868 1.00 95.38 102 LEU A N 1
ATOM 790 C CA . LEU A 1 102 ? -18.983 2.710 22.125 1.00 95.38 102 LEU A CA 1
ATOM 791 C C . LEU A 1 102 ? -20.491 2.997 22.119 1.00 95.38 102 LEU A C 1
ATOM 793 O O . LEU A 1 102 ? -20.968 3.767 22.949 1.00 95.38 102 LEU A O 1
ATOM 797 N N . ALA A 1 103 ? -21.243 2.358 21.219 1.00 95.69 103 ALA A N 1
ATOM 798 C CA . ALA A 1 103 ? -22.695 2.473 21.161 1.00 95.69 103 ALA A CA 1
ATOM 799 C C . ALA A 1 103 ? -23.370 1.909 22.420 1.00 95.69 103 ALA A C 1
ATOM 801 O O . ALA A 1 103 ? -24.287 2.542 22.938 1.00 95.69 103 ALA A O 1
ATOM 802 N N . PHE A 1 104 ? -22.898 0.772 22.945 1.00 94.75 104 PHE A N 1
ATOM 803 C CA . PHE A 1 104 ? -23.404 0.236 24.211 1.00 94.75 104 PHE A CA 1
ATOM 804 C C . PHE A 1 104 ? -23.105 1.179 25.377 1.00 94.75 104 PHE A C 1
ATOM 806 O O . PHE A 1 104 ? -24.026 1.544 26.102 1.00 94.75 104 PHE A O 1
ATOM 813 N N . ILE A 1 105 ? -21.858 1.642 25.521 1.00 95.44 105 ILE A N 1
ATOM 814 C CA . ILE A 1 105 ? -21.485 2.601 26.573 1.00 95.44 105 ILE A CA 1
ATOM 815 C C . ILE A 1 105 ? -22.377 3.842 26.519 1.00 95.44 105 ILE A C 1
ATOM 817 O O . ILE A 1 105 ? -22.906 4.262 27.545 1.00 95.44 105 ILE A O 1
ATOM 821 N N . TYR A 1 106 ? -22.562 4.410 25.324 1.00 95.19 106 TYR A N 1
ATOM 822 C CA . TYR A 1 106 ? -23.403 5.584 25.129 1.00 95.19 106 TYR A CA 1
ATOM 823 C C . TYR A 1 106 ? -24.863 5.311 25.502 1.00 95.19 106 TYR A C 1
ATOM 825 O O . TYR A 1 106 ? -25.433 6.070 26.274 1.00 95.19 106 TYR A O 1
ATOM 833 N N . SER A 1 107 ? -25.443 4.211 25.018 1.00 94.44 107 SER A N 1
ATOM 834 C CA . SER A 1 107 ? -26.841 3.860 25.287 1.00 94.44 107 SER A CA 1
ATOM 835 C C . SER A 1 107 ? -27.109 3.643 26.778 1.00 94.44 107 SER A C 1
ATOM 837 O O . SER A 1 107 ? -28.094 4.154 27.301 1.00 94.44 107 SER A O 1
ATOM 839 N N . TYR A 1 108 ? -26.222 2.944 27.492 1.00 93.00 108 TYR A N 1
ATOM 840 C CA . TYR A 1 108 ? -26.382 2.750 28.935 1.00 93.00 108 TYR A CA 1
ATOM 841 C C . TYR A 1 108 ? -26.149 4.041 29.724 1.00 93.00 108 TYR A C 1
ATOM 843 O O . TYR A 1 108 ? -26.873 4.303 30.683 1.00 93.00 108 TYR A O 1
ATOM 851 N N . ALA A 1 109 ? -25.194 4.877 29.310 1.00 93.00 109 ALA A N 1
ATOM 852 C CA . ALA A 1 109 ? -24.987 6.187 29.921 1.00 93.00 109 ALA A CA 1
ATOM 853 C C . ALA A 1 109 ? -26.194 7.120 29.706 1.00 93.00 109 ALA A C 1
ATOM 855 O O . ALA A 1 109 ? -26.580 7.836 30.628 1.00 93.00 109 ALA A O 1
ATOM 856 N N . GLU A 1 110 ? -26.811 7.081 28.523 1.00 93.25 110 GLU A N 1
ATOM 857 C CA . GLU A 1 110 ? -28.044 7.805 28.194 1.00 93.25 110 GLU A CA 1
ATOM 858 C C . GLU A 1 110 ? -29.214 7.317 29.060 1.00 93.25 110 GLU A C 1
ATOM 860 O O . GLU A 1 110 ? -29.863 8.125 29.717 1.00 93.25 110 GLU A O 1
ATOM 865 N N . MET A 1 111 ? -29.408 5.999 29.196 1.00 90.88 111 MET A N 1
ATOM 866 C CA . MET A 1 111 ? -30.426 5.439 30.096 1.00 90.88 111 MET A CA 1
ATOM 867 C C . MET A 1 111 ? -30.235 5.881 31.554 1.00 90.88 111 MET A C 1
ATOM 869 O O . MET A 1 111 ? -31.205 6.216 32.230 1.00 90.88 111 MET A O 1
ATOM 873 N N . MET A 1 112 ? -28.994 5.901 32.049 1.00 91.25 112 MET A N 1
ATOM 874 C CA . MET A 1 112 ? -28.696 6.364 33.410 1.00 91.25 112 MET A CA 1
ATOM 875 C C . MET A 1 112 ? -28.933 7.872 33.580 1.00 91.25 112 MET A C 1
ATOM 877 O O . MET A 1 112 ? -29.263 8.319 34.680 1.00 91.25 112 MET A O 1
ATOM 881 N N . HIS A 1 113 ? -28.754 8.656 32.514 1.00 90.50 113 HIS A N 1
ATOM 882 C CA . HIS A 1 113 ? -29.016 10.092 32.509 1.00 90.50 113 HIS A CA 1
ATOM 883 C C . HIS A 1 113 ? -30.517 10.404 32.514 1.00 90.50 113 HIS A C 1
ATOM 885 O O . HIS A 1 113 ? -30.959 11.236 33.307 1.00 90.50 113 HIS A O 1
ATOM 891 N N . ASP A 1 114 ? -31.287 9.712 31.674 1.00 92.00 114 ASP A N 1
ATOM 892 C CA . ASP A 1 114 ? -32.728 9.921 31.519 1.00 92.00 114 ASP A CA 1
ATOM 893 C C . ASP A 1 114 ? -33.528 9.370 32.713 1.00 92.00 114 ASP A C 1
ATOM 895 O O . ASP A 1 114 ? -34.543 9.953 33.105 1.00 92.00 114 ASP A O 1
ATOM 899 N N . PHE A 1 115 ? -33.047 8.290 33.348 1.00 89.94 115 PHE A N 1
ATOM 900 C CA . PHE A 1 115 ? -33.705 7.625 34.482 1.00 89.94 115 PHE A CA 1
ATOM 901 C C . PHE A 1 115 ? -32.792 7.518 35.723 1.00 89.94 115 PHE A C 1
ATOM 903 O O . PHE A 1 115 ? -32.459 6.420 36.175 1.00 89.94 115 PHE A O 1
ATOM 910 N N . PRO A 1 116 ? -32.419 8.642 36.368 1.00 83.25 116 PRO A N 1
ATOM 911 C CA . PRO A 1 116 ? -31.403 8.659 37.427 1.00 83.25 116 PRO A CA 1
ATOM 912 C C . PRO A 1 116 ? -31.803 7.920 38.717 1.00 83.25 116 PRO A C 1
ATOM 914 O O . PRO A 1 116 ? -30.948 7.626 39.547 1.00 83.25 116 PRO A O 1
ATOM 917 N N . HIS A 1 117 ? -33.092 7.624 38.908 1.00 86.06 117 HIS A N 1
ATOM 918 C CA . HIS A 1 117 ? -33.604 6.900 40.082 1.00 86.06 117 HIS A CA 1
ATOM 919 C C . HIS A 1 117 ? -33.721 5.387 39.833 1.00 86.06 117 HIS A C 1
ATOM 921 O O . HIS A 1 117 ? -33.999 4.635 40.764 1.00 86.06 117 HIS A O 1
ATOM 927 N N . GLU A 1 118 ? -33.497 4.946 38.592 1.00 83.19 118 GLU A N 1
ATOM 928 C CA . GLU A 1 118 ? -33.591 3.548 38.153 1.00 83.19 118 GLU A CA 1
ATOM 929 C C . GLU A 1 118 ? -32.216 2.968 37.789 1.00 83.19 118 GLU A C 1
ATOM 931 O O . GLU A 1 118 ? -32.125 1.872 37.241 1.00 83.19 118 GLU A O 1
ATOM 936 N N . VAL A 1 119 ? -31.137 3.691 38.111 1.00 80.25 119 VAL A N 1
ATOM 937 C CA . VAL A 1 119 ? -29.766 3.266 37.831 1.00 80.25 119 VAL A CA 1
ATOM 938 C C . VAL A 1 119 ? -29.452 1.978 38.584 1.00 80.25 119 VAL A C 1
ATOM 940 O O . VAL A 1 119 ? -29.389 1.957 39.817 1.00 80.25 119 VAL A O 1
ATOM 943 N N . THR A 1 120 ? -29.216 0.898 37.843 1.00 85.62 120 THR A N 1
ATOM 944 C CA . THR A 1 120 ? -28.845 -0.396 38.418 1.00 85.62 120 THR A CA 1
ATOM 945 C C . THR A 1 120 ? -27.332 -0.594 38.390 1.00 85.62 120 THR A C 1
ATOM 947 O O . THR A 1 120 ? -26.620 -0.100 37.513 1.00 85.62 120 THR A O 1
ATOM 950 N N . SER A 1 121 ? -26.817 -1.383 39.339 1.00 87.81 121 SER A N 1
ATOM 951 C CA . SER A 1 121 ? -25.407 -1.803 39.325 1.00 87.81 121 SER A CA 1
ATOM 952 C C . SER A 1 121 ? -25.036 -2.557 38.041 1.00 87.81 121 SER A C 1
ATOM 954 O O . SER A 1 121 ? -23.871 -2.560 37.657 1.00 87.81 121 SER A O 1
ATOM 956 N N . GLU A 1 122 ? -26.012 -3.186 37.383 1.00 88.56 122 GLU A N 1
ATOM 957 C CA . GLU A 1 122 ? -25.836 -3.907 36.123 1.00 88.56 122 GLU A CA 1
ATOM 958 C C . GLU A 1 122 ? -25.494 -2.954 34.968 1.00 88.56 122 GLU A C 1
ATOM 960 O O . GLU A 1 122 ? -24.546 -3.212 34.235 1.00 88.56 122 GLU A O 1
ATOM 965 N N . GLN A 1 123 ? -26.175 -1.808 34.851 1.00 87.06 123 GLN A N 1
ATOM 966 C CA . GLN A 1 123 ? -25.891 -0.814 33.804 1.00 87.06 123 GLN A CA 1
ATOM 967 C C . GLN A 1 123 ? -24.465 -0.256 33.915 1.00 87.06 123 GLN A C 1
ATOM 969 O O . GLN A 1 123 ? -23.743 -0.173 32.921 1.00 87.06 123 GLN A O 1
ATOM 974 N N . SER A 1 124 ? -24.027 0.072 35.136 1.00 89.12 124 SER A N 1
ATOM 975 C CA . SER A 1 124 ? -22.654 0.530 35.379 1.00 89.12 124 SER A CA 1
ATOM 976 C C . SER A 1 124 ? -21.620 -0.562 35.089 1.00 89.12 124 SER A C 1
ATOM 978 O O . SER A 1 124 ? -20.528 -0.249 34.613 1.00 89.12 124 SER A O 1
ATOM 980 N N . GLN A 1 125 ? -21.947 -1.829 35.365 1.00 93.25 125 GLN A N 1
ATOM 981 C CA . GLN A 1 125 ? -21.064 -2.953 35.062 1.00 93.25 125 GLN A CA 1
ATOM 982 C C . GLN A 1 125 ? -20.912 -3.143 33.549 1.00 93.25 125 GLN A C 1
ATOM 984 O O . GLN A 1 125 ? -19.790 -3.292 33.081 1.00 93.25 125 GLN A O 1
ATOM 989 N N . ILE A 1 126 ? -21.999 -3.035 32.776 1.00 92.88 126 ILE A N 1
ATOM 990 C CA . ILE A 1 126 ? -21.942 -3.142 31.310 1.00 92.88 126 ILE A CA 1
ATOM 991 C C . ILE A 1 126 ? -21.050 -2.046 30.710 1.00 92.88 126 ILE A C 1
ATOM 993 O O . ILE A 1 126 ? -20.229 -2.326 29.839 1.00 92.88 126 ILE A O 1
ATOM 997 N N . ILE A 1 127 ? -21.149 -0.806 31.205 1.00 93.81 127 ILE A N 1
ATOM 998 C CA . ILE A 1 127 ? -20.259 0.284 30.774 1.00 93.81 127 ILE A CA 1
ATOM 999 C C . ILE A 1 127 ? -18.790 -0.048 31.079 1.00 93.81 127 ILE A C 1
ATOM 1001 O O . ILE A 1 127 ? -17.925 0.164 30.228 1.00 93.81 127 ILE A O 1
ATOM 1005 N N . MET A 1 128 ? -18.493 -0.565 32.276 1.00 94.94 128 MET A N 1
ATOM 1006 C CA . MET A 1 128 ? -17.133 -0.955 32.666 1.00 94.94 128 MET A CA 1
ATOM 1007 C C . MET A 1 128 ? -16.586 -2.105 31.814 1.00 94.94 128 MET A C 1
ATOM 1009 O O . MET A 1 128 ? -15.436 -2.044 31.370 1.00 94.94 128 MET A O 1
ATOM 1013 N N . ASP A 1 129 ? -17.397 -3.130 31.566 1.00 96.12 129 ASP A N 1
ATOM 1014 C CA . ASP A 1 129 ? -17.024 -4.288 30.753 1.00 96.12 129 ASP A CA 1
ATOM 1015 C C . ASP A 1 129 ? -16.707 -3.857 29.317 1.00 96.12 129 ASP A C 1
ATOM 1017 O O . ASP A 1 129 ? -15.677 -4.233 28.752 1.00 96.12 129 ASP A O 1
ATOM 1021 N N . GLU A 1 130 ? -17.528 -2.977 28.750 1.00 96.19 130 GLU A N 1
ATOM 1022 C CA . GLU A 1 130 ? -17.366 -2.545 27.370 1.00 96.19 130 GLU A CA 1
ATOM 1023 C C . GLU A 1 130 ? -16.228 -1.519 27.198 1.00 96.19 130 GLU A C 1
ATOM 1025 O O . GLU A 1 130 ? -15.508 -1.539 26.195 1.00 96.19 130 GLU A O 1
ATOM 1030 N N . ALA A 1 131 ? -15.960 -0.692 28.216 1.00 94.88 131 ALA A N 1
ATOM 1031 C CA . ALA A 1 131 ? -14.754 0.139 28.281 1.00 94.88 131 ALA A CA 1
ATOM 1032 C C . ALA A 1 131 ? -13.475 -0.714 28.394 1.00 94.88 131 ALA A C 1
ATOM 1034 O O . ALA A 1 131 ? -12.441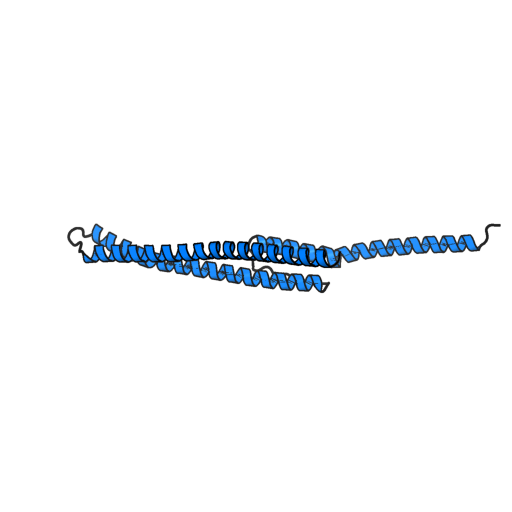 -0.395 27.795 1.00 94.88 131 ALA A O 1
ATOM 1035 N N . THR A 1 132 ? -13.548 -1.833 29.121 1.00 95.56 132 THR A N 1
ATOM 1036 C CA . THR A 1 132 ? -12.451 -2.804 29.238 1.00 95.56 132 THR A CA 1
ATOM 1037 C C . THR A 1 132 ? -12.204 -3.489 27.894 1.00 95.56 132 THR A C 1
ATOM 1039 O O . THR A 1 132 ? -11.059 -3.585 27.447 1.00 95.56 132 THR A O 1
ATOM 1042 N N . ARG A 1 133 ? -13.274 -3.875 27.190 1.00 93.69 133 ARG A N 1
ATOM 1043 C CA . ARG A 1 133 ? -13.212 -4.445 25.839 1.00 93.69 133 ARG A CA 1
ATOM 1044 C C . ARG A 1 133 ? -12.609 -3.478 24.815 1.00 93.69 133 ARG A C 1
ATOM 1046 O O . ARG A 1 133 ? -11.749 -3.886 24.038 1.00 93.69 133 ARG A O 1
ATOM 1053 N N . LEU A 1 134 ? -12.993 -2.199 24.843 1.00 94.62 134 LEU A N 1
ATOM 1054 C CA . LEU A 1 134 ? -12.364 -1.157 24.017 1.00 94.62 134 LEU A CA 1
ATOM 1055 C C . LEU A 1 134 ? -10.868 -1.032 24.286 1.00 94.62 134 LEU A C 1
ATOM 1057 O O . LEU A 1 134 ? -10.078 -0.948 23.350 1.00 94.62 134 LEU A O 1
ATOM 1061 N N . THR A 1 135 ? -10.483 -1.034 25.560 1.00 92.75 135 THR A N 1
ATOM 1062 C CA . THR A 1 135 ? -9.076 -0.927 25.957 1.00 92.75 135 THR A CA 1
ATOM 1063 C C . THR A 1 135 ? -8.264 -2.106 25.420 1.00 92.75 135 THR A C 1
ATOM 1065 O O . THR A 1 135 ? -7.170 -1.901 24.899 1.00 92.75 135 THR A O 1
ATOM 1068 N N . ALA A 1 136 ? -8.811 -3.325 25.478 1.00 92.25 136 ALA A N 1
ATOM 1069 C CA . ALA A 1 136 ? -8.183 -4.507 24.891 1.00 92.25 136 ALA A CA 1
ATOM 1070 C C . ALA A 1 136 ? -8.000 -4.369 23.367 1.00 92.25 136 ALA A C 1
ATOM 1072 O O . ALA A 1 136 ? -6.884 -4.525 22.884 1.00 92.25 136 ALA A O 1
ATOM 1073 N N . LEU A 1 137 ? -9.043 -3.963 22.628 1.00 91.31 137 LEU A N 1
ATOM 1074 C CA . LEU A 1 137 ? -8.968 -3.751 21.172 1.00 91.31 137 LEU A CA 1
ATOM 1075 C C . LEU A 1 137 ? -7.922 -2.696 20.773 1.00 91.31 137 LEU A C 1
ATOM 1077 O O . LEU A 1 137 ? -7.215 -2.855 19.778 1.00 91.31 137 LEU A O 1
ATOM 1081 N N . VAL A 1 138 ? -7.812 -1.610 21.543 1.00 91.06 138 VAL A N 1
ATOM 1082 C CA . VAL A 1 138 ? -6.797 -0.573 21.310 1.00 91.06 138 VAL A CA 1
ATOM 1083 C C . VAL A 1 138 ? -5.390 -1.115 21.565 1.00 91.06 138 VAL A C 1
ATOM 1085 O O . VAL A 1 138 ? -4.487 -0.843 20.775 1.00 91.06 138 VAL A O 1
ATOM 1088 N N . ASN A 1 139 ? -5.195 -1.897 22.628 1.00 87.81 139 ASN A N 1
ATOM 1089 C CA . ASN A 1 139 ? -3.902 -2.520 22.916 1.00 87.81 139 ASN A CA 1
ATOM 1090 C C . ASN A 1 139 ? -3.499 -3.513 21.820 1.00 87.81 139 ASN A C 1
ATOM 1092 O O . ASN A 1 139 ? -2.372 -3.438 21.338 1.00 87.81 139 ASN A O 1
ATOM 1096 N N . ASP A 1 140 ? -4.429 -4.343 21.342 1.00 88.69 140 ASP A N 1
ATOM 1097 C CA . ASP A 1 140 ? -4.184 -5.263 20.226 1.00 88.69 140 ASP A CA 1
ATOM 1098 C C . ASP A 1 140 ? -3.733 -4.502 18.961 1.00 88.69 140 ASP A C 1
ATOM 1100 O O . ASP A 1 140 ? -2.809 -4.921 18.258 1.00 88.69 140 ASP A O 1
ATOM 1104 N N . MET A 1 141 ? -4.322 -3.331 18.683 1.00 86.88 141 MET A N 1
ATOM 1105 C CA . MET A 1 141 ? -3.905 -2.466 17.571 1.00 86.88 141 MET A CA 1
ATOM 1106 C C . MET A 1 141 ? -2.490 -1.890 17.772 1.00 86.88 141 MET A C 1
ATOM 1108 O O . MET A 1 141 ? -1.698 -1.830 16.824 1.00 86.88 141 MET A O 1
ATOM 1112 N N . LEU A 1 142 ? -2.159 -1.457 18.992 1.00 84.44 142 LEU A N 1
ATOM 1113 C CA . LEU A 1 142 ? -0.830 -0.937 19.331 1.00 84.44 142 LEU A CA 1
ATOM 1114 C C . LEU A 1 142 ? 0.248 -2.021 19.246 1.00 84.44 142 LEU A C 1
ATOM 1116 O O . LEU A 1 142 ? 1.361 -1.733 18.795 1.00 84.44 142 LEU A O 1
ATOM 1120 N N . ASP A 1 143 ? -0.082 -3.256 19.615 1.00 84.62 143 ASP A N 1
ATOM 1121 C CA . ASP A 1 143 ? 0.812 -4.404 19.498 1.00 84.62 143 ASP A CA 1
ATOM 1122 C C . ASP A 1 143 ? 1.105 -4.726 18.030 1.00 84.62 143 ASP A C 1
ATOM 1124 O O . ASP A 1 143 ? 2.269 -4.886 17.660 1.00 84.62 143 ASP A O 1
ATOM 1128 N N . ILE A 1 144 ? 0.090 -4.715 17.158 1.00 83.19 144 ILE A N 1
ATOM 1129 C CA . ILE A 1 144 ? 0.275 -4.899 15.708 1.00 83.19 144 ILE A CA 1
ATOM 1130 C C . ILE A 1 144 ? 1.193 -3.809 15.128 1.00 83.19 144 ILE A C 1
ATOM 1132 O O . ILE A 1 144 ? 2.174 -4.124 14.451 1.00 83.19 144 ILE A O 1
ATOM 1136 N N . SER A 1 145 ? 0.943 -2.537 15.449 1.00 80.31 145 SER A N 1
ATOM 1137 C CA . SER A 1 145 ? 1.785 -1.408 15.012 1.00 80.31 145 SER A CA 1
ATOM 1138 C C . SER A 1 145 ? 3.231 -1.522 15.528 1.00 80.31 145 SER A C 1
ATOM 1140 O O . SER A 1 145 ? 4.213 -1.284 14.814 1.00 80.31 145 SER A O 1
ATOM 1142 N N . SER A 1 146 ? 3.394 -1.969 16.774 1.00 77.75 146 SER A N 1
ATOM 1143 C CA . SER A 1 146 ? 4.706 -2.185 17.387 1.00 77.75 146 SER A CA 1
ATOM 1144 C C . SER A 1 146 ? 5.459 -3.353 16.743 1.00 77.75 146 SER A C 1
ATOM 1146 O O . SER A 1 146 ? 6.674 -3.262 16.548 1.00 77.75 146 SER A O 1
ATOM 1148 N N . LEU A 1 147 ? 4.765 -4.424 16.352 1.00 76.38 147 LEU A N 1
ATOM 1149 C CA . LEU A 1 147 ? 5.355 -5.555 15.634 1.00 76.38 147 LEU A CA 1
ATOM 1150 C C . LEU A 1 147 ? 5.867 -5.148 14.248 1.00 76.38 147 LEU A C 1
ATOM 1152 O O . LEU A 1 147 ? 6.984 -5.526 13.894 1.00 76.38 147 LEU A O 1
ATOM 1156 N N . GLU A 1 148 ? 5.130 -4.331 13.493 1.00 69.12 148 GLU A N 1
ATOM 1157 C CA . GLU A 1 148 ? 5.588 -3.830 12.186 1.00 69.12 148 GLU A CA 1
ATOM 1158 C C . GLU A 1 148 ? 6.910 -3.052 12.301 1.00 69.12 148 GLU A C 1
ATOM 1160 O O . GLU A 1 148 ? 7.861 -3.282 11.543 1.00 69.12 148 GLU A O 1
ATOM 1165 N N . THR A 1 149 ? 7.027 -2.183 13.309 1.00 68.75 149 THR A N 1
ATOM 1166 C CA . THR A 1 149 ? 8.262 -1.417 13.550 1.00 68.75 149 THR A CA 1
ATOM 1167 C C . THR A 1 149 ? 9.393 -2.271 14.141 1.00 68.75 149 THR A C 1
ATOM 1169 O O . THR A 1 149 ? 10.572 -2.052 13.836 1.00 68.75 149 THR A O 1
ATOM 1172 N N . GLY A 1 150 ? 9.061 -3.273 14.960 1.00 69.12 150 GLY A N 1
ATOM 1173 C CA . GLY A 1 150 ? 10.004 -4.215 15.562 1.00 69.12 150 GLY A CA 1
ATOM 1174 C C . GLY A 1 150 ? 10.631 -5.168 14.542 1.00 69.12 150 GLY A C 1
ATOM 1175 O O . GLY A 1 150 ? 11.852 -5.344 14.532 1.00 69.12 150 GLY A O 1
ATOM 1176 N N . VAL A 1 151 ? 9.828 -5.719 13.627 1.00 62.53 151 VAL A N 1
ATOM 1177 C CA . VAL A 1 151 ? 10.297 -6.561 12.513 1.00 62.53 151 VAL A CA 1
ATOM 1178 C C . VAL A 1 151 ? 11.225 -5.767 11.591 1.00 62.53 151 VAL A C 1
ATOM 1180 O O . VAL A 1 151 ? 12.280 -6.272 11.196 1.00 62.53 151 VAL A O 1
ATOM 1183 N N . ALA A 1 152 ? 10.907 -4.498 11.315 1.00 60.09 152 ALA A N 1
ATOM 1184 C CA . ALA A 1 152 ? 11.773 -3.618 10.532 1.00 60.09 152 ALA A CA 1
ATOM 1185 C C . ALA A 1 152 ? 13.149 -3.403 11.198 1.00 60.09 152 ALA A C 1
ATOM 1187 O O . ALA A 1 152 ? 14.186 -3.491 10.531 1.00 60.09 152 ALA A O 1
ATOM 1188 N N . LYS A 1 153 ? 13.186 -3.196 12.524 1.00 60.56 153 LYS A N 1
ATOM 1189 C CA . LYS A 1 153 ? 14.440 -3.083 13.294 1.00 60.56 153 LYS A CA 1
ATOM 1190 C C . LYS A 1 153 ? 15.237 -4.387 13.299 1.00 60.56 153 LYS A C 1
ATOM 1192 O O . LYS A 1 153 ? 16.449 -4.354 13.076 1.00 60.56 153 LYS A O 1
ATOM 1197 N N . LEU A 1 154 ? 14.582 -5.528 13.517 1.00 64.94 154 LEU A N 1
ATOM 1198 C CA . LEU A 1 154 ? 15.249 -6.832 13.564 1.00 64.94 154 LEU A CA 1
ATOM 1199 C C . LEU A 1 154 ? 15.884 -7.188 12.212 1.00 64.94 154 LEU A C 1
ATOM 1201 O O . LEU A 1 154 ? 17.035 -7.624 12.170 1.00 64.94 154 LEU A O 1
ATOM 1205 N N . ASN A 1 155 ? 15.183 -6.923 11.105 1.00 66.38 155 ASN A N 1
ATOM 1206 C CA . ASN A 1 155 ? 15.697 -7.143 9.752 1.00 66.38 155 ASN A CA 1
ATOM 1207 C C . ASN A 1 155 ? 16.917 -6.248 9.452 1.00 66.38 155 ASN A C 1
ATOM 1209 O O . ASN A 1 155 ? 17.926 -6.712 8.919 1.00 66.38 155 ASN A O 1
ATOM 1213 N N . HIS A 1 156 ? 16.891 -4.981 9.880 1.00 62.97 156 HIS A N 1
ATOM 1214 C CA . HIS A 1 156 ? 18.038 -4.080 9.732 1.00 62.97 156 HIS A CA 1
ATOM 1215 C C . HIS A 1 156 ? 19.271 -4.569 10.514 1.00 62.97 156 HIS A C 1
ATOM 1217 O O . HIS A 1 156 ? 20.398 -4.535 10.005 1.00 62.97 156 HIS A O 1
ATOM 1223 N N . VAL A 1 157 ? 19.077 -5.056 11.743 1.00 71.19 157 VAL A N 1
ATOM 1224 C CA . VAL A 1 157 ? 20.156 -5.614 12.574 1.00 71.19 157 VAL A CA 1
ATOM 1225 C C . VAL A 1 157 ? 20.725 -6.890 11.947 1.00 71.19 157 VAL A C 1
ATOM 1227 O O . VAL A 1 157 ? 21.942 -6.986 11.788 1.00 71.19 157 VAL A O 1
ATOM 1230 N N . LEU A 1 158 ? 19.875 -7.824 11.509 1.00 70.12 158 LEU A N 1
ATOM 1231 C CA . LEU A 1 158 ? 20.290 -9.054 10.821 1.00 70.12 158 LEU A CA 1
ATOM 1232 C C . LEU A 1 158 ? 21.089 -8.761 9.549 1.00 70.12 158 LEU A C 1
ATOM 1234 O O . LEU A 1 158 ? 22.170 -9.320 9.367 1.00 70.12 158 LEU A O 1
ATOM 1238 N N . LYS A 1 159 ? 20.620 -7.830 8.711 1.00 69.75 159 LYS A N 1
ATOM 1239 C CA . LYS A 1 159 ? 21.331 -7.406 7.497 1.00 69.75 159 LYS A CA 1
ATOM 1240 C C . LYS A 1 159 ? 22.700 -6.807 7.826 1.00 69.75 159 LYS A C 1
ATOM 1242 O O . LYS A 1 159 ? 23.689 -7.136 7.178 1.00 69.75 159 LYS A O 1
ATOM 1247 N N . THR A 1 160 ? 22.782 -5.994 8.878 1.00 69.75 160 THR A N 1
ATOM 1248 C CA . THR A 1 160 ? 24.042 -5.383 9.331 1.00 69.75 160 THR A CA 1
ATOM 1249 C C . THR A 1 160 ? 25.030 -6.430 9.852 1.00 69.75 160 THR A C 1
ATOM 1251 O O . THR A 1 160 ? 26.217 -6.379 9.525 1.00 69.75 160 THR A O 1
ATOM 1254 N N . ILE A 1 161 ? 24.557 -7.399 10.641 1.00 76.56 161 ILE A N 1
ATOM 1255 C CA . ILE A 1 161 ? 25.384 -8.487 11.180 1.00 76.56 161 ILE A CA 1
ATOM 1256 C C . ILE A 1 161 ? 25.876 -9.393 10.049 1.00 76.56 161 ILE A C 1
ATOM 1258 O O . ILE A 1 161 ? 27.070 -9.685 9.979 1.00 76.56 161 ILE A O 1
ATOM 1262 N N . PHE A 1 162 ? 24.990 -9.787 9.134 1.00 75.88 162 PHE A N 1
ATOM 1263 C CA . PHE A 1 162 ? 25.337 -10.625 7.989 1.00 75.88 162 PHE A CA 1
ATOM 1264 C C . PHE A 1 162 ? 26.338 -9.931 7.057 1.00 75.88 162 PHE A C 1
ATOM 1266 O O . PHE A 1 162 ? 27.325 -10.534 6.643 1.00 75.88 162 PHE A O 1
ATOM 1273 N N . GLN A 1 163 ? 26.161 -8.634 6.801 1.00 75.69 163 GLN A N 1
ATOM 1274 C CA . GLN A 1 163 ? 27.078 -7.849 5.975 1.00 75.69 163 GLN A CA 1
ATOM 1275 C C . GLN A 1 163 ? 28.455 -7.672 6.632 1.00 75.69 163 GLN A C 1
ATOM 1277 O O . GLN A 1 163 ? 29.478 -7.791 5.957 1.00 75.69 163 GLN A O 1
ATOM 1282 N N . ARG A 1 164 ? 28.509 -7.484 7.958 1.00 70.50 164 ARG A N 1
ATOM 1283 C CA . ARG A 1 164 ? 29.773 -7.498 8.717 1.00 70.50 164 ARG A CA 1
ATOM 1284 C C . ARG A 1 164 ? 30.446 -8.871 8.701 1.00 70.50 164 ARG A C 1
ATOM 1286 O O . ARG A 1 164 ? 31.668 -8.943 8.610 1.00 70.50 164 ARG A O 1
ATOM 1293 N N . PHE A 1 165 ? 29.677 -9.956 8.768 1.00 76.06 165 PHE A N 1
ATOM 1294 C CA . PHE A 1 165 ? 30.204 -11.319 8.686 1.00 76.06 165 PHE A CA 1
ATOM 1295 C C . PHE A 1 165 ? 30.775 -11.633 7.295 1.00 76.06 165 PHE A C 1
ATOM 1297 O O . PHE A 1 165 ? 31.873 -12.179 7.194 1.00 76.06 165 PHE A O 1
ATOM 1304 N N . LEU A 1 166 ? 30.077 -11.232 6.229 1.00 75.50 166 LEU A N 1
ATOM 1305 C CA . LEU A 1 166 ? 30.548 -11.353 4.848 1.00 75.50 166 LEU A CA 1
ATOM 1306 C C . LEU A 1 166 ? 31.826 -10.543 4.608 1.00 75.50 166 LEU A C 1
ATOM 1308 O O . LEU A 1 166 ? 32.789 -11.094 4.088 1.00 75.50 166 LEU A O 1
ATOM 1312 N N . GLN A 1 167 ? 31.887 -9.280 5.045 1.00 72.12 167 GLN A N 1
ATOM 1313 C CA . GLN A 1 167 ? 33.110 -8.479 4.909 1.00 72.12 167 GLN A CA 1
ATOM 1314 C C . GLN A 1 167 ? 34.287 -9.067 5.689 1.00 72.12 167 GLN A C 1
ATOM 1316 O O . GLN A 1 167 ? 35.409 -9.064 5.190 1.00 72.12 167 GLN A O 1
ATOM 1321 N N . ARG A 1 168 ? 34.046 -9.612 6.887 1.00 72.44 168 ARG A N 1
ATOM 1322 C CA . ARG A 1 168 ? 35.110 -10.210 7.700 1.00 72.44 168 ARG A CA 1
ATOM 1323 C C . ARG A 1 168 ? 35.660 -11.503 7.094 1.00 72.44 168 ARG A C 1
ATOM 1325 O O . ARG A 1 168 ? 36.869 -11.699 7.128 1.00 72.44 168 ARG A O 1
ATOM 1332 N N . ASN A 1 169 ? 34.811 -12.355 6.516 1.00 67.25 169 ASN A N 1
ATOM 1333 C CA . ASN A 1 169 ? 35.268 -13.575 5.839 1.00 67.25 169 ASN A CA 1
ATOM 1334 C C . ASN A 1 169 ? 35.920 -13.286 4.480 1.00 67.25 169 ASN A C 1
ATOM 1336 O O . ASN A 1 169 ? 36.931 -13.900 4.157 1.00 67.25 169 ASN A O 1
ATOM 1340 N N . LEU A 1 170 ? 35.406 -12.316 3.716 1.00 65.31 170 LEU A N 1
ATOM 1341 C CA . LEU A 1 170 ? 36.006 -11.912 2.442 1.00 65.31 170 LEU A CA 1
ATOM 1342 C C . LEU A 1 170 ? 37.394 -11.275 2.644 1.00 65.31 170 LEU A C 1
ATOM 1344 O O . LEU A 1 170 ? 38.320 -11.549 1.887 1.00 65.31 170 LEU A O 1
ATOM 1348 N N . PHE A 1 171 ? 37.568 -10.480 3.707 1.00 60.72 171 PHE A N 1
ATOM 1349 C CA . PHE A 1 171 ? 38.864 -9.906 4.077 1.00 60.72 171 PHE A CA 1
ATOM 1350 C C . PHE A 1 171 ? 39.875 -10.981 4.506 1.00 60.72 171 PHE A C 1
ATOM 1352 O O . PHE A 1 171 ? 41.027 -10.932 4.090 1.00 60.72 171 PHE A O 1
ATOM 1359 N N . MET A 1 172 ? 39.436 -11.984 5.276 1.00 62.47 172 MET A N 1
ATOM 1360 C CA . MET A 1 172 ? 40.293 -13.091 5.719 1.00 62.47 172 MET A CA 1
ATOM 1361 C C . MET A 1 172 ? 40.741 -13.990 4.549 1.00 62.47 172 MET A C 1
ATOM 1363 O O . MET A 1 172 ? 41.859 -14.502 4.558 1.00 62.47 172 MET A O 1
ATOM 1367 N N . MET A 1 173 ? 39.900 -14.133 3.519 1.00 59.81 173 MET A N 1
ATOM 1368 C CA . MET A 1 173 ? 40.210 -14.894 2.304 1.00 59.81 173 MET A CA 1
ATOM 1369 C C . MET A 1 173 ? 41.210 -14.158 1.394 1.00 59.81 173 MET A C 1
ATOM 1371 O O . MET A 1 173 ? 42.153 -14.779 0.916 1.00 59.81 173 MET A O 1
ATOM 1375 N N . CYS A 1 174 ? 41.095 -12.831 1.244 1.00 58.88 174 CYS A N 1
ATOM 1376 C CA . CYS A 1 174 ? 42.075 -12.021 0.500 1.00 58.88 174 CYS A CA 1
ATOM 1377 C C . CYS A 1 174 ? 43.472 -12.001 1.149 1.00 58.88 174 CYS A C 1
ATOM 1379 O O . CYS A 1 174 ? 44.473 -11.867 0.453 1.00 58.88 174 CYS A O 1
ATOM 1381 N N . THR A 1 175 ? 43.568 -12.128 2.476 1.00 57.97 175 THR A N 1
ATOM 1382 C CA . THR A 1 175 ? 44.867 -12.167 3.172 1.00 57.97 175 THR A CA 1
ATOM 1383 C C . THR A 1 175 ? 45.574 -13.523 3.094 1.00 57.97 175 THR A C 1
ATOM 1385 O O . THR A 1 175 ? 46.759 -13.593 3.404 1.00 57.97 175 THR A O 1
ATOM 1388 N N . ALA A 1 176 ? 44.877 -14.588 2.682 1.00 54.97 176 ALA A N 1
ATOM 1389 C CA . ALA A 1 176 ? 45.439 -15.936 2.571 1.00 54.97 176 ALA A CA 1
ATOM 1390 C C . ALA A 1 176 ? 46.085 -16.233 1.200 1.00 54.97 176 ALA A C 1
ATOM 1392 O O . ALA A 1 176 ? 46.811 -17.211 1.088 1.00 54.97 176 ALA A O 1
ATOM 1393 N N . GLU A 1 177 ? 45.864 -15.398 0.175 1.00 51.78 177 GLU A N 1
ATOM 1394 C CA . GLU A 1 177 ? 46.524 -15.506 -1.144 1.00 51.78 177 GLU A CA 1
ATOM 1395 C C . GLU A 1 177 ? 47.826 -14.683 -1.255 1.00 51.78 177 GLU A C 1
ATOM 1397 O O . GLU A 1 177 ? 48.479 -14.699 -2.295 1.00 51.78 177 GLU A O 1
ATOM 1402 N N . PHE A 1 178 ? 48.221 -13.964 -0.195 1.00 48.81 178 PHE A N 1
ATOM 1403 C CA . PHE A 1 178 ? 49.403 -13.083 -0.175 1.00 48.81 178 PHE A CA 1
ATOM 1404 C C . PHE A 1 178 ? 50.507 -13.512 0.815 1.00 48.81 178 PHE A C 1
ATOM 1406 O O . PHE A 1 178 ? 51.352 -12.693 1.186 1.00 48.81 178 PHE A O 1
ATOM 1413 N N . VAL A 1 179 ? 50.525 -14.787 1.221 1.00 46.34 179 VAL A N 1
ATOM 1414 C CA . VAL A 1 179 ? 51.636 -15.446 1.941 1.00 46.34 179 VAL A CA 1
ATOM 1415 C C . VAL A 1 179 ? 51.993 -16.730 1.210 1.00 46.34 179 VAL A C 1
ATOM 1417 O O . VAL A 1 179 ? 53.197 -16.919 0.934 1.00 46.34 179 VAL A O 1
#

Sequence (179 aa):
MVTPVDATVSTLQMQLLIITGIMILLATLLATKHISNPIEQINQSTKHLATGNYETKFRGRGFLEIKELSDTLNTAATELSKVERLHRELMANISHDLRTPLAFIYSYAEMMHDFPHEVTSEQSQIIMDEATRLTALVNDMLDISSLETGVAKLNHVLKTIFQRFLQRNLFMMCTAEFV

Secondary structure (DSSP, 8-state):
---HHHHHHHHHHHHHHHHHHHHHHHHHHHHIIIIIHHHHHHHHHHHHHHTT-TT------SSHHHHHHHHHHHHHHHHHHHHHHHHHHHHHHHHHHHHHHHHHHHHHHHHHHH-TTS--HHHHHHHHHHHHHHHHHHHHHHHHHHHHHHHHHHHHHHHHHHHHHHHHHHHHHHTTS--

Mean predicted aligned error: 12.57 Å

Radius of gyration: 35.22 Å; Cα contacts (8 Å, |Δi|>4): 75; chains: 1; bounding box: 87×30×101 Å

Foldseek 3Di:
DPPVVVVVVVVVVVVVVVVVVVVVVVVVVVCCVQPVVLVVVVVVLVVCVVVVNLVGQRDQDHDPVSRVVRVVSNVVSVVSVVVVVVVVVVVVVLVVQLVVLVVLLVVLVVVCVVCVVPDDPVSVVSNVVSVVVNVVSVVVVVVVVVVVVVVVVVVVVVVVVVVVVVVVVVVVVVVVVVD

Solvent-accessible surface area (backbone atoms only — not comparable to full-atom values): 9754 Å² total; per-residue (Å²): 132,85,58,76,60,63,59,54,52,52,53,52,52,53,51,52,52,50,53,52,52,52,50,52,55,52,50,53,60,48,44,43,65,60,47,51,50,52,52,51,54,48,53,54,50,49,53,42,40,74,74,68,43,40,86,61,81,53,81,48,65,77,52,70,68,50,30,52,52,17,54,52,50,37,51,53,26,49,53,49,42,50,52,54,50,51,52,51,53,49,53,52,49,52,54,52,63,53,45,55,40,51,48,52,38,49,52,45,52,48,51,40,66,78,36,68,91,70,64,47,76,65,53,58,46,53,37,51,53,34,53,50,51,48,52,51,56,52,48,56,53,51,50,53,56,48,48,59,57,47,52,55,52,52,52,52,52,51,51,52,52,51,53,52,51,50,53,54,52,54,52,57,53,62,61,65,79,76,117